Protein AF-A0A7Y5WC31-F1 (afdb_monomer)

Secondary structure (DSSP, 8-state):
-TTHHHHHHHHHHHHHHHHTT-TTT-GGGGHHHHHHHHHHHHHHHHHHHHHHHHTTSEEE-GGGS-S-EETTEEHHHHHHHHHHHHHHHHHHHHHHHHS---S--HHHHHHHHHHHHHHHHHHHHTTTSHHHHHHHHHHHHHHHHIIIII--TTHHHHHHHHHHHHHHHHHHHHHHHHTTSEEE-TTSS---EETTEEHHHHHHHHHHHHHHHHHHHHHHHHTT-

Sequence (225 aa):
MKYTYLFLNLITILGPVIMSFEKKIRFFRYWKPAFTALTFSGLFFLSWDYLFTYKRIWSFNPDYLTGFYLGVLPIEEILFFITVPFACLFIYEVVRFYYPAPGWNPQALIIGIIWGSFLIGIALMNIPKLYTSVKLLLTGGFLLYMSLMIKPVYMAQFWILYLIHLIPFALINGVLTSLPVVRYDDYYNLGIRLGTIPIEDTQYSLLLLLMTVAVFEHYKQKHGL

Foldseek 3Di:
DAAQLVVLLCVLQVVLVVCCCPDQLVVVVLVVLLVVLLVVLLVVVVVVCLVCCVVPQKAFDNRHYPPDDDRRHGVSVSSCSNRLLSSLVSLLSVLCSVPPQPFQDLVLLVVLLVQLVVLQVQLVVQVQLQLSNVLSPLLSVVSNCCSPPVRDSCSVSLVVSLVVSVVSVCVSQVCCQVVVRMGGDCSNAVPDDPNRHGPSVSSVVSSSNVSSVVSSVVVCVVVVD

Structure (mmCIF, N/CA/C/O backbone):
data_AF-A0A7Y5WC31-F1
#
_entry.id   AF-A0A7Y5WC31-F1
#
loop_
_atom_site.group_PDB
_atom_site.id
_atom_site.type_symbol
_atom_site.label_atom_id
_atom_site.label_alt_id
_atom_site.label_comp_id
_atom_site.label_asym_id
_atom_site.label_entity_id
_atom_site.label_seq_id
_atom_site.pdbx_PDB_ins_code
_atom_site.Cartn_x
_atom_site.Cartn_y
_atom_site.Cartn_z
_atom_site.occupancy
_atom_site.B_iso_or_equiv
_atom_site.auth_seq_id
_atom_site.auth_comp_id
_atom_site.auth_asym_id
_atom_site.auth_atom_id
_atom_site.pdbx_PDB_model_num
ATOM 1 N N . MET A 1 1 ? 6.389 -19.128 -17.618 1.00 76.69 1 MET A N 1
ATOM 2 C CA . MET A 1 1 ? 5.154 -19.916 -17.409 1.00 76.69 1 MET A CA 1
ATOM 3 C C . MET A 1 1 ? 4.007 -18.991 -17.750 1.00 76.69 1 MET A C 1
ATOM 5 O O . MET A 1 1 ? 3.777 -18.037 -17.017 1.00 76.69 1 MET A O 1
ATOM 9 N N . LYS A 1 2 ? 3.350 -19.209 -18.890 1.00 81.19 2 LYS A N 1
ATOM 10 C CA . LYS A 1 2 ? 2.225 -18.367 -19.314 1.00 81.19 2 LYS A CA 1
ATOM 11 C C . LYS A 1 2 ? 1.154 -18.397 -18.208 1.00 81.19 2 LYS A C 1
ATOM 13 O O . LYS A 1 2 ? 0.929 -19.467 -17.647 1.00 81.19 2 LYS A O 1
ATOM 18 N N . TYR A 1 3 ? 0.545 -17.255 -17.874 1.00 92.38 3 TYR A N 1
ATOM 19 C CA . TYR A 1 3 ? -0.485 -17.084 -16.824 1.00 92.38 3 TYR A CA 1
ATOM 20 C C . TYR A 1 3 ? -0.036 -17.014 -15.353 1.00 92.38 3 TYR A C 1
ATOM 22 O O . TYR A 1 3 ? -0.901 -16.989 -14.475 1.00 92.38 3 TYR A O 1
ATOM 30 N N . THR A 1 4 ? 1.263 -16.936 -15.041 1.00 93.88 4 THR A N 1
ATOM 31 C CA . THR A 1 4 ? 1.723 -16.817 -13.641 1.00 93.88 4 THR A CA 1
ATOM 32 C C . THR A 1 4 ? 1.049 -15.662 -12.903 1.00 93.88 4 THR A C 1
ATOM 34 O O . THR A 1 4 ? 0.588 -15.859 -11.781 1.00 93.88 4 THR A O 1
ATOM 37 N N . TYR A 1 5 ? 0.930 -14.484 -13.522 1.00 95.88 5 TYR A N 1
ATOM 38 C CA . TYR A 1 5 ? 0.341 -13.338 -12.829 1.00 95.88 5 TYR A CA 1
ATOM 39 C C . TYR A 1 5 ? -1.154 -13.556 -12.528 1.00 95.88 5 TYR A C 1
ATOM 41 O O . TYR A 1 5 ? -1.624 -13.340 -11.409 1.00 95.88 5 TYR A O 1
ATOM 49 N N . LEU A 1 6 ? -1.905 -14.092 -13.492 1.00 95.56 6 LEU A N 1
ATOM 50 C CA . LEU A 1 6 ? -3.320 -14.395 -13.294 1.00 95.56 6 LEU A CA 1
ATOM 51 C C . LEU A 1 6 ? -3.518 -15.439 -12.188 1.00 95.56 6 LEU A C 1
ATOM 53 O O . LEU A 1 6 ? -4.399 -15.288 -11.345 1.00 95.56 6 LEU A O 1
ATOM 57 N N . PHE A 1 7 ? -2.672 -16.471 -12.154 1.00 95.62 7 PHE A N 1
ATOM 58 C CA . PHE A 1 7 ? -2.714 -17.487 -11.107 1.00 95.62 7 PHE A CA 1
ATOM 59 C C . PHE A 1 7 ? -2.466 -16.887 -9.716 1.00 95.62 7 PHE A C 1
ATOM 61 O O . PHE A 1 7 ? -3.211 -17.187 -8.785 1.00 95.62 7 PHE A O 1
ATOM 68 N N . LEU A 1 8 ? -1.483 -15.988 -9.585 1.00 95.00 8 LEU A N 1
ATOM 69 C CA . LEU A 1 8 ? -1.203 -15.285 -8.328 1.00 95.00 8 LEU A CA 1
ATOM 70 C C . LEU A 1 8 ? -2.399 -14.443 -7.857 1.00 95.00 8 LEU A C 1
ATOM 72 O O . LEU A 1 8 ? -2.743 -14.468 -6.674 1.00 95.00 8 LEU A O 1
ATOM 76 N N . ASN A 1 9 ? -3.085 -13.762 -8.777 1.00 96.06 9 ASN A N 1
ATOM 77 C CA . ASN A 1 9 ? -4.320 -13.042 -8.462 1.00 96.06 9 ASN A CA 1
ATOM 78 C C . ASN A 1 9 ? -5.410 -13.972 -7.916 1.00 96.06 9 ASN A C 1
ATOM 80 O O . ASN A 1 9 ? -6.034 -13.663 -6.900 1.00 96.06 9 ASN A O 1
ATOM 84 N N . LEU A 1 10 ? -5.615 -15.125 -8.560 1.00 95.88 10 LEU A N 1
ATOM 85 C CA . LEU A 1 10 ? -6.641 -16.090 -8.164 1.00 95.88 10 LEU A CA 1
ATOM 86 C C . LEU A 1 10 ? -6.371 -16.686 -6.780 1.00 95.88 10 LEU A C 1
ATOM 88 O O . LEU A 1 10 ? -7.273 -16.689 -5.943 1.00 95.88 10 LEU A O 1
ATOM 92 N N . ILE A 1 11 ? -5.143 -17.139 -6.502 1.00 94.88 11 ILE A N 1
ATOM 93 C CA . ILE A 1 11 ? -4.815 -17.706 -5.182 1.00 94.88 11 ILE A CA 1
ATOM 94 C C . ILE A 1 11 ? -4.934 -16.661 -4.068 1.00 94.88 11 ILE A C 1
ATOM 96 O O . ILE A 1 11 ? -5.342 -16.998 -2.958 1.00 94.88 11 ILE A O 1
ATOM 100 N N . THR A 1 12 ? -4.633 -15.394 -4.373 1.00 94.56 12 THR A N 1
ATOM 101 C CA . THR A 1 12 ? -4.687 -14.301 -3.397 1.00 94.56 12 THR A CA 1
ATOM 102 C C . THR A 1 12 ? -6.119 -14.013 -2.959 1.00 94.56 12 THR A C 1
ATOM 104 O O . THR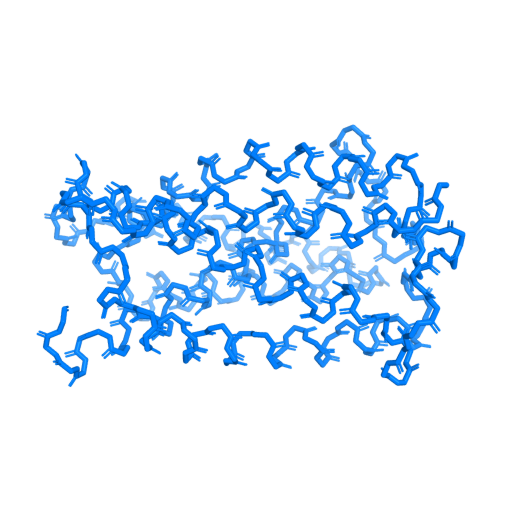 A 1 12 ? -6.367 -13.812 -1.771 1.00 94.56 12 THR A O 1
ATOM 107 N N . ILE A 1 13 ? -7.078 -14.020 -3.890 1.00 95.44 13 ILE A N 1
ATOM 108 C CA . ILE A 1 13 ? -8.474 -13.690 -3.577 1.00 95.44 13 ILE A CA 1
ATOM 109 C C . ILE A 1 13 ? -9.309 -14.894 -3.124 1.00 95.44 13 ILE A C 1
ATOM 111 O O . ILE A 1 13 ? -10.278 -14.712 -2.385 1.00 95.44 13 ILE A O 1
ATOM 115 N N . LEU A 1 14 ? -8.941 -16.121 -3.513 1.00 94.50 14 LEU A N 1
ATOM 116 C CA . LEU A 1 14 ? -9.731 -17.325 -3.233 1.00 94.50 14 LEU A CA 1
ATOM 117 C C . LEU A 1 14 ? -10.000 -17.509 -1.731 1.00 94.50 14 LEU A C 1
ATOM 119 O O . LEU A 1 14 ? -11.151 -17.651 -1.320 1.00 94.50 14 LEU A O 1
ATOM 123 N N . GLY A 1 15 ? -8.949 -17.463 -0.907 1.00 91.88 15 GLY A N 1
ATOM 124 C CA . GLY A 1 15 ? -9.061 -17.606 0.548 1.00 91.88 15 GLY A CA 1
ATOM 125 C C . GLY A 1 15 ? -9.983 -16.551 1.177 1.00 91.88 15 GLY A C 1
ATOM 126 O O . GLY A 1 15 ? -10.982 -16.922 1.796 1.00 91.88 15 GLY A O 1
ATOM 127 N N . PRO A 1 16 ? -9.709 -15.247 0.985 1.00 94.31 16 PRO A N 1
ATOM 128 C CA . PRO A 1 16 ? -10.560 -14.158 1.464 1.00 94.31 16 PRO A CA 1
ATOM 129 C C . PRO A 1 16 ? -12.016 -14.239 1.000 1.00 94.31 16 PRO A C 1
ATOM 131 O O . PRO A 1 16 ? -12.914 -13.986 1.800 1.00 94.31 16 PRO A O 1
ATOM 134 N N . VAL A 1 17 ? -12.287 -14.613 -0.256 1.00 95.31 17 VAL A N 1
ATOM 135 C CA . VAL A 1 17 ? -13.667 -14.755 -0.757 1.00 95.31 17 VAL A CA 1
ATOM 136 C C . VAL A 1 17 ? -14.392 -15.892 -0.051 1.00 95.31 17 VAL A C 1
ATOM 138 O O . VAL A 1 17 ? -15.496 -15.679 0.441 1.00 95.31 17 VAL A O 1
ATOM 141 N N . ILE A 1 18 ? -13.781 -17.074 0.063 1.00 93.94 18 ILE A N 1
ATOM 142 C CA . ILE A 1 18 ? -14.408 -18.213 0.752 1.00 93.94 18 ILE A CA 1
ATOM 143 C C . ILE A 1 18 ? -14.648 -17.863 2.226 1.00 93.94 18 ILE A C 1
ATOM 145 O O . ILE A 1 18 ? -15.751 -18.037 2.745 1.00 93.94 18 ILE A O 1
ATOM 149 N N . MET A 1 19 ? -13.638 -17.301 2.891 1.00 94.00 19 MET A N 1
ATOM 150 C CA . MET A 1 19 ? -13.722 -16.921 4.303 1.00 94.00 19 MET A CA 1
ATOM 151 C C . MET A 1 19 ? -14.635 -15.713 4.548 1.00 94.00 19 MET A C 1
ATOM 153 O O . MET A 1 19 ? -15.077 -15.498 5.675 1.00 94.00 19 MET A O 1
ATOM 157 N N . SER A 1 20 ? -15.005 -14.955 3.509 1.00 92.88 20 SER A N 1
ATOM 158 C CA . SER A 1 20 ? -15.964 -13.853 3.641 1.00 92.88 20 SER A CA 1
ATOM 159 C C . SER A 1 20 ? -17.337 -14.314 4.124 1.00 92.88 20 SER A C 1
ATOM 161 O O . SER A 1 20 ? -18.053 -13.526 4.746 1.00 92.88 20 SER A O 1
ATOM 163 N N . PHE A 1 21 ? -17.702 -15.569 3.847 1.00 92.94 21 PHE A N 1
ATOM 164 C CA . PHE A 1 21 ? -18.977 -16.182 4.230 1.00 92.94 21 PHE A CA 1
ATOM 165 C C . PHE A 1 21 ? -18.934 -16.873 5.601 1.00 92.94 21 PHE A C 1
ATOM 167 O O . PHE A 1 21 ? -19.936 -17.436 6.046 1.00 92.94 21 PHE A O 1
ATOM 174 N N . GLU A 1 22 ? -17.793 -16.824 6.291 1.00 92.19 22 GLU A N 1
ATOM 175 C CA . GLU A 1 22 ? -17.651 -17.352 7.644 1.00 92.19 22 GLU A CA 1
ATOM 176 C C . GLU A 1 22 ? -18.577 -16.605 8.627 1.00 92.19 22 GLU A C 1
ATOM 178 O O . GLU A 1 22 ? -18.850 -15.406 8.494 1.00 92.19 22 GLU A O 1
ATOM 183 N N . LYS A 1 23 ? -19.126 -17.341 9.602 1.00 88.25 23 LYS A N 1
ATOM 184 C CA . LYS A 1 23 ? -20.255 -16.892 10.431 1.00 88.25 23 LYS A CA 1
ATOM 185 C C . LYS A 1 23 ? -19.892 -15.820 11.461 1.00 88.25 23 LYS A C 1
ATOM 187 O O . LYS A 1 23 ? -20.788 -15.067 11.846 1.00 88.25 23 LYS A O 1
ATOM 192 N N . LYS A 1 24 ? -18.644 -15.757 11.930 1.00 87.38 24 LYS A N 1
ATOM 193 C CA . LYS A 1 24 ? -18.198 -14.788 12.939 1.00 87.38 24 LYS A CA 1
ATOM 194 C C . LYS A 1 24 ? -17.919 -13.433 12.301 1.00 87.38 24 LYS A C 1
ATOM 196 O O . LYS A 1 24 ? -18.514 -12.443 12.718 1.00 87.38 24 LYS A O 1
ATOM 201 N N . ILE A 1 25 ? -17.082 -13.395 11.264 1.00 89.50 25 ILE A N 1
ATOM 202 C CA . ILE A 1 25 ? -16.648 -12.131 10.642 1.00 89.50 25 ILE A CA 1
ATOM 203 C C . ILE A 1 25 ? -17.706 -11.606 9.666 1.00 89.50 25 ILE A C 1
ATOM 205 O O . ILE A 1 25 ? -18.018 -10.417 9.674 1.00 89.50 25 ILE A O 1
ATOM 209 N N . ARG A 1 26 ? -18.300 -12.488 8.846 1.00 90.38 26 ARG A N 1
ATOM 210 C CA . ARG A 1 26 ? -19.325 -12.148 7.837 1.00 90.38 26 ARG A CA 1
ATOM 211 C C . ARG A 1 26 ? -18.922 -10.972 6.940 1.00 90.38 26 ARG A C 1
ATOM 213 O O . ARG A 1 26 ? -19.738 -10.087 6.670 1.00 90.38 26 ARG A O 1
ATOM 220 N N . PHE A 1 27 ? -17.678 -10.977 6.453 1.00 94.75 27 PHE A N 1
ATOM 221 C CA . PHE A 1 27 ? -17.129 -9.903 5.617 1.00 94.75 27 PHE A CA 1
ATOM 222 C C . PHE A 1 27 ? -17.949 -9.652 4.341 1.00 94.75 27 PHE A C 1
ATOM 224 O O . PHE A 1 27 ? -17.975 -8.527 3.847 1.00 94.75 27 PHE A O 1
ATOM 231 N N . PHE A 1 28 ? -18.710 -10.647 3.862 1.00 94.31 28 PHE A N 1
ATOM 232 C CA . PHE A 1 28 ? -19.643 -10.485 2.739 1.00 94.31 28 PHE A CA 1
ATOM 233 C C . PHE A 1 28 ? -20.624 -9.310 2.905 1.00 94.31 28 PHE A C 1
ATOM 235 O O . PHE A 1 28 ? -21.026 -8.689 1.923 1.00 94.31 28 PHE A O 1
ATOM 242 N N . ARG A 1 29 ? -20.975 -8.944 4.147 1.00 92.81 29 ARG A N 1
ATOM 243 C CA . ARG A 1 29 ? -21.845 -7.792 4.446 1.00 92.81 29 ARG A CA 1
ATOM 244 C C . ARG A 1 29 ? -21.201 -6.453 4.099 1.00 92.81 29 ARG A C 1
ATOM 246 O O . ARG A 1 29 ? -21.904 -5.485 3.826 1.00 92.81 29 ARG A O 1
ATOM 253 N N . TYR A 1 30 ? -19.874 -6.408 4.080 1.00 95.06 30 TYR A N 1
ATOM 254 C CA . TYR A 1 30 ? -19.089 -5.216 3.793 1.00 95.06 30 TYR A CA 1
ATOM 255 C C . TYR A 1 30 ? -18.537 -5.197 2.364 1.00 95.06 30 TYR A C 1
ATOM 257 O O . TYR A 1 30 ? -17.722 -4.340 2.037 1.00 95.06 30 TYR A O 1
ATOM 265 N N . TRP A 1 31 ? -18.995 -6.079 1.470 1.00 95.88 31 TRP A N 1
ATOM 266 C CA . TRP A 1 31 ? -18.527 -6.073 0.082 1.00 95.88 31 TRP A CA 1
ATOM 267 C C . TRP A 1 31 ? -18.856 -4.776 -0.651 1.00 95.88 31 TRP A C 1
ATOM 269 O O . TRP A 1 31 ? -18.022 -4.279 -1.394 1.00 95.88 31 TRP A O 1
ATOM 279 N N . LYS A 1 32 ? -20.022 -4.167 -0.409 1.00 96.06 32 LYS A N 1
ATOM 280 C CA . LYS A 1 32 ? -20.360 -2.869 -1.014 1.00 96.06 32 LYS A CA 1
ATOM 281 C C . LYS A 1 32 ? -19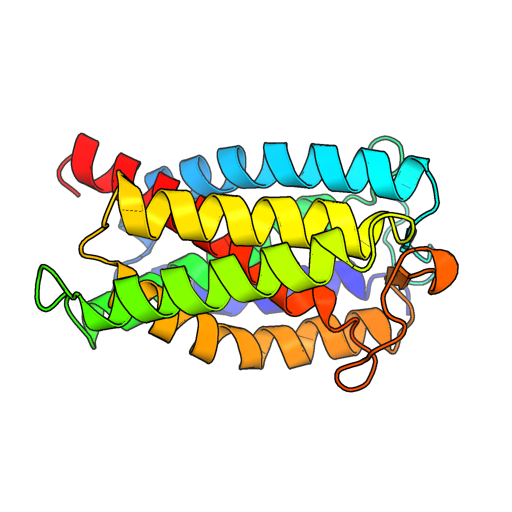.377 -1.751 -0.604 1.00 96.06 32 LYS A C 1
ATOM 283 O O . LYS A 1 32 ? -18.819 -1.116 -1.505 1.00 96.06 32 LYS A O 1
ATOM 288 N N . PRO A 1 33 ? -19.111 -1.508 0.699 1.00 96.94 33 PRO A N 1
ATOM 289 C CA . PRO A 1 33 ? -18.053 -0.579 1.093 1.00 96.94 33 PRO A CA 1
ATOM 290 C C . PRO A 1 33 ? -16.676 -0.998 0.574 1.00 96.94 33 PRO A C 1
ATOM 292 O O . PRO A 1 33 ? -15.919 -0.133 0.143 1.00 96.94 33 PRO A O 1
ATOM 295 N N . ALA A 1 34 ? -16.359 -2.298 0.561 1.00 97.56 34 ALA A N 1
ATOM 296 C CA . ALA A 1 34 ? -15.082 -2.793 0.055 1.00 97.56 34 ALA A CA 1
ATOM 297 C C . ALA A 1 34 ? -14.906 -2.431 -1.422 1.00 97.56 34 ALA A C 1
ATOM 299 O O . ALA A 1 34 ? -13.975 -1.711 -1.754 1.00 97.56 34 ALA A O 1
ATOM 300 N N . PHE A 1 35 ? -15.831 -2.816 -2.303 1.00 97.31 35 PHE A N 1
ATOM 301 C CA . PHE A 1 35 ? -15.756 -2.479 -3.725 1.00 97.31 35 PHE A CA 1
ATOM 302 C C . PHE A 1 35 ? -15.693 -0.969 -3.970 1.00 97.31 35 PHE A C 1
ATOM 304 O O . PHE A 1 35 ? -14.949 -0.538 -4.841 1.00 97.31 35 PHE A O 1
ATOM 311 N N . THR A 1 36 ? -16.380 -0.156 -3.160 1.00 97.12 36 THR A N 1
ATOM 312 C CA . THR A 1 36 ? -16.257 1.311 -3.244 1.00 97.12 36 THR A CA 1
ATOM 313 C C . THR A 1 36 ? -14.829 1.777 -2.940 1.00 97.12 36 THR A C 1
ATOM 315 O O . THR A 1 36 ? -14.271 2.586 -3.681 1.00 97.12 36 THR A O 1
ATOM 318 N N . ALA A 1 37 ? -14.220 1.244 -1.879 1.00 97.94 37 ALA A N 1
ATOM 319 C CA . ALA A 1 37 ? -12.842 1.551 -1.514 1.00 97.94 37 ALA A CA 1
ATOM 320 C C . ALA A 1 37 ? -11.840 1.070 -2.569 1.00 97.94 37 ALA A C 1
ATOM 322 O O . ALA A 1 37 ? -10.966 1.839 -2.958 1.00 97.94 37 ALA A O 1
ATOM 323 N N . LEU A 1 38 ? -12.017 -0.155 -3.069 1.00 97.62 38 LEU A N 1
ATOM 324 C CA . LEU A 1 38 ? -11.205 -0.768 -4.122 1.00 97.62 38 LEU A CA 1
ATOM 325 C C . LEU A 1 38 ? -11.259 0.040 -5.415 1.00 97.62 38 LEU A C 1
ATOM 327 O O . LEU A 1 38 ? -10.232 0.259 -6.040 1.00 97.62 38 LEU A O 1
ATOM 331 N N . THR A 1 39 ? -12.443 0.499 -5.831 1.00 97.50 39 THR A N 1
ATOM 332 C CA . THR A 1 39 ? -12.568 1.333 -7.031 1.00 97.50 39 THR A CA 1
ATOM 333 C C . THR A 1 39 ? -11.859 2.668 -6.838 1.00 97.50 39 THR A C 1
ATOM 335 O O . THR A 1 39 ? -11.127 3.096 -7.723 1.00 97.50 39 THR A O 1
ATOM 338 N N . PHE A 1 40 ? -12.031 3.322 -5.686 1.00 97.50 40 PHE A N 1
ATOM 339 C CA . PHE A 1 40 ? -11.404 4.620 -5.445 1.00 97.50 40 PHE A CA 1
ATOM 340 C C . PHE A 1 40 ? -9.874 4.525 -5.406 1.00 97.50 40 PHE A C 1
ATOM 342 O O . PHE A 1 40 ? -9.192 5.249 -6.132 1.00 97.50 40 PHE A O 1
ATOM 349 N N . SER A 1 41 ? -9.329 3.622 -4.585 1.00 96.69 41 SER A N 1
ATOM 350 C CA . SER A 1 41 ? -7.880 3.443 -4.494 1.00 96.69 41 SER A CA 1
ATOM 351 C C . SER A 1 41 ? -7.316 2.860 -5.788 1.00 96.69 41 SER A C 1
ATOM 353 O O . SER A 1 41 ? -6.322 3.367 -6.302 1.00 96.69 41 SER A O 1
ATOM 355 N N . GLY A 1 42 ? -7.993 1.873 -6.3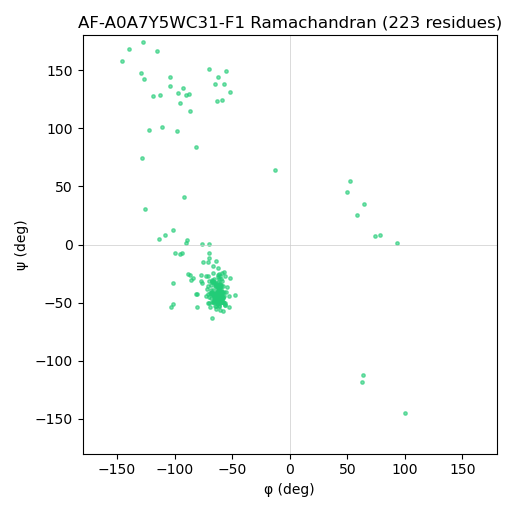73 1.00 96.88 42 GLY A N 1
ATOM 356 C CA . GLY A 1 42 ? -7.617 1.255 -7.638 1.00 96.88 42 GLY A CA 1
ATOM 357 C C . GLY A 1 42 ? -7.514 2.262 -8.777 1.00 96.88 42 GLY A C 1
ATOM 358 O O . GLY A 1 42 ? -6.519 2.250 -9.482 1.00 96.88 42 GLY A O 1
ATOM 359 N N . LEU A 1 43 ? -8.457 3.197 -8.936 1.00 96.94 43 LEU A N 1
ATOM 360 C CA . LEU A 1 43 ? -8.363 4.224 -9.985 1.00 96.94 43 LEU A CA 1
ATOM 361 C C . LEU A 1 43 ? -7.135 5.131 -9.822 1.00 96.94 43 LEU A C 1
ATOM 363 O O . LEU A 1 43 ? -6.476 5.460 -10.812 1.00 96.94 43 LEU A O 1
ATOM 367 N N . PHE A 1 44 ? -6.807 5.518 -8.586 1.00 97.25 44 PHE A N 1
ATOM 368 C CA . PHE A 1 44 ? -5.613 6.317 -8.306 1.00 97.25 44 PHE A CA 1
ATOM 369 C C . PHE A 1 44 ? -4.338 5.561 -8.698 1.00 97.25 44 PHE A C 1
ATOM 371 O O . PHE A 1 44 ? -3.500 6.092 -9.430 1.00 97.25 44 PHE A O 1
ATOM 378 N N . PHE A 1 45 ? -4.212 4.307 -8.264 1.00 96.81 45 PHE A N 1
ATOM 379 C CA . PHE A 1 45 ? -3.013 3.517 -8.525 1.00 96.81 45 PHE A CA 1
ATOM 380 C C . PHE A 1 45 ? -2.919 2.993 -9.953 1.00 96.81 45 PHE A C 1
ATOM 382 O O . PHE A 1 45 ? -1.835 2.992 -10.510 1.00 96.81 45 PHE A O 1
ATOM 389 N N . LEU A 1 46 ? -4.031 2.672 -10.607 1.00 96.56 46 LEU A N 1
ATOM 390 C CA . LEU A 1 46 ? -4.042 2.347 -12.032 1.00 96.56 46 LEU A CA 1
ATOM 391 C C . LEU A 1 46 ? -3.556 3.518 -12.882 1.00 96.56 46 LEU A C 1
ATOM 393 O O . LEU A 1 46 ? -2.828 3.318 -13.851 1.00 96.56 46 LEU A O 1
ATOM 397 N N . SER A 1 47 ? -3.922 4.746 -12.509 1.00 95.56 47 SER A N 1
ATOM 398 C CA . SER A 1 47 ? -3.435 5.949 -13.191 1.00 95.56 47 SER A CA 1
ATOM 399 C C . SER A 1 47 ? -1.924 6.116 -13.011 1.00 95.56 47 SER A C 1
ATOM 401 O O . SER A 1 47 ? -1.208 6.429 -13.966 1.00 95.56 47 SER A O 1
ATOM 403 N N . TRP A 1 48 ? -1.431 5.874 -11.795 1.00 94.75 48 TRP A N 1
ATOM 404 C CA . TRP A 1 48 ? -0.003 5.858 -11.491 1.00 94.75 48 TRP A CA 1
ATOM 405 C C . TRP A 1 48 ? 0.737 4.779 -12.289 1.00 94.75 48 TRP A C 1
ATOM 407 O O . TRP A 1 48 ? 1.700 5.080 -12.993 1.00 94.75 48 TRP A O 1
ATOM 417 N N . ASP A 1 49 ? 0.261 3.541 -12.228 1.00 94.00 49 ASP A N 1
ATOM 418 C CA . ASP A 1 49 ? 0.858 2.380 -12.875 1.00 94.00 49 ASP A CA 1
ATOM 419 C C . ASP A 1 49 ? 0.900 2.544 -14.385 1.00 94.00 49 ASP A C 1
ATOM 421 O O . ASP A 1 49 ? 1.927 2.270 -15.011 1.00 94.00 49 ASP A O 1
ATOM 425 N N . TYR A 1 50 ? -0.176 3.066 -14.975 1.00 95.62 50 TYR A N 1
ATOM 426 C CA . TYR A 1 50 ? -0.216 3.394 -16.392 1.00 95.62 50 TYR A CA 1
ATOM 427 C C . TYR A 1 50 ? 0.891 4.389 -16.749 1.00 95.62 50 TYR A C 1
ATOM 429 O O . TYR A 1 50 ? 1.653 4.156 -17.686 1.00 95.62 50 TYR A O 1
ATOM 437 N N . LEU A 1 51 ? 1.026 5.480 -15.985 1.00 95.25 51 LEU A N 1
ATOM 438 C CA . LEU A 1 51 ? 2.034 6.511 -16.232 1.00 95.25 51 LEU A CA 1
ATOM 439 C C . LEU A 1 51 ? 3.463 5.968 -16.096 1.00 95.25 51 LEU A C 1
ATOM 441 O O . LEU A 1 51 ? 4.318 6.262 -16.934 1.00 95.25 51 LEU A O 1
ATOM 445 N N . PHE A 1 52 ? 3.732 5.186 -15.052 1.00 93.88 52 PHE A N 1
ATOM 446 C CA . PHE A 1 52 ? 5.063 4.650 -14.767 1.00 93.88 52 PHE A CA 1
ATOM 447 C C . PHE A 1 52 ? 5.470 3.558 -15.760 1.00 93.88 52 PHE A C 1
ATOM 449 O O . PHE A 1 52 ? 6.610 3.557 -16.235 1.00 93.88 52 PHE A O 1
ATOM 456 N N . THR A 1 53 ? 4.523 2.711 -16.162 1.00 93.25 53 THR A N 1
ATOM 457 C CA . THR A 1 53 ? 4.727 1.708 -17.216 1.00 93.25 53 THR A CA 1
ATOM 458 C C . THR A 1 53 ? 4.928 2.375 -18.576 1.00 93.25 53 THR A C 1
ATOM 460 O O . THR A 1 53 ? 5.843 2.020 -19.317 1.00 93.25 53 THR A O 1
ATOM 463 N N . TYR A 1 54 ? 4.135 3.404 -18.897 1.00 93.56 54 TYR A N 1
ATOM 464 C CA . TYR A 1 54 ? 4.277 4.172 -20.137 1.00 93.56 54 TYR A CA 1
ATOM 465 C C . TYR A 1 54 ? 5.650 4.854 -20.236 1.00 93.56 54 TYR A C 1
ATOM 467 O O . TYR A 1 54 ? 6.274 4.854 -21.297 1.00 93.56 54 TYR A O 1
ATOM 475 N N . LYS A 1 55 ? 6.166 5.371 -19.113 1.00 92.56 55 LYS A N 1
ATOM 476 C CA . LYS A 1 55 ? 7.522 5.935 -19.007 1.00 92.56 55 LYS A CA 1
ATOM 477 C C . LYS A 1 55 ? 8.639 4.887 -18.931 1.00 92.56 55 LYS A C 1
ATOM 479 O O . LYS A 1 55 ? 9.798 5.277 -18.843 1.00 92.56 55 LYS A O 1
ATOM 484 N N . ARG A 1 56 ? 8.312 3.589 -18.977 1.00 91.06 56 ARG A N 1
ATOM 485 C CA . ARG A 1 56 ? 9.253 2.459 -18.859 1.00 91.06 56 ARG A CA 1
ATOM 486 C C . ARG A 1 56 ? 10.064 2.452 -17.559 1.00 91.06 56 ARG A C 1
ATOM 488 O O . ARG A 1 56 ? 11.144 1.876 -17.515 1.00 91.06 56 ARG A O 1
ATOM 495 N N . ILE A 1 57 ? 9.532 3.063 -16.501 1.00 91.19 57 ILE A N 1
ATOM 496 C CA . ILE A 1 57 ? 10.144 3.034 -15.163 1.00 91.19 57 ILE A CA 1
ATOM 497 C C . ILE A 1 57 ? 10.072 1.616 -14.585 1.00 91.19 57 ILE A C 1
ATOM 499 O O . ILE A 1 57 ? 10.988 1.150 -13.905 1.00 91.19 57 ILE A O 1
ATOM 503 N N . TRP A 1 58 ? 8.988 0.913 -14.906 1.00 91.69 58 TRP A N 1
ATOM 504 C CA . TRP A 1 58 ? 8.910 -0.533 -14.810 1.00 91.69 58 TRP A CA 1
ATOM 505 C C . TRP A 1 58 ? 8.167 -1.100 -16.017 1.00 91.69 58 TRP A C 1
ATOM 507 O O . TRP A 1 58 ? 7.572 -0.369 -16.814 1.00 91.69 58 TRP A O 1
ATOM 517 N N . SER A 1 59 ? 8.230 -2.416 -16.17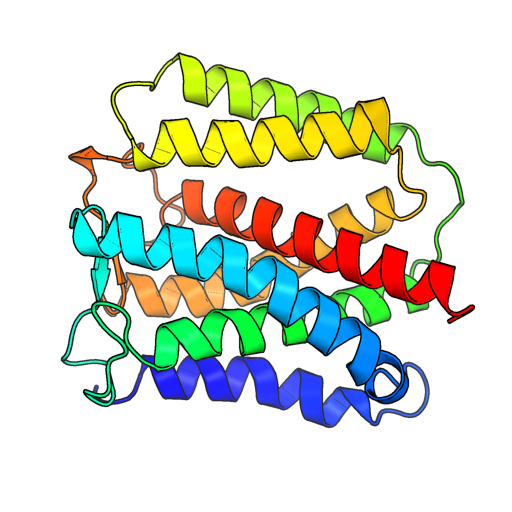4 1.00 93.62 59 SER A N 1
ATOM 518 C CA . SER A 1 59 ? 7.595 -3.123 -17.284 1.00 93.62 59 SER A CA 1
ATOM 519 C C . SER A 1 59 ? 7.083 -4.493 -16.863 1.00 93.62 59 SER A C 1
ATOM 521 O O . SER A 1 59 ? 7.561 -5.080 -15.891 1.00 93.62 59 SER A O 1
ATOM 523 N N . PHE A 1 60 ? 6.126 -5.004 -17.632 1.00 95.69 60 PHE A N 1
ATOM 524 C CA . PHE A 1 60 ? 5.561 -6.333 -17.449 1.00 95.69 60 PHE A CA 1
ATOM 525 C C . PHE A 1 60 ? 6.105 -7.286 -18.504 1.00 95.69 60 PHE A C 1
ATOM 527 O O . PHE A 1 60 ? 6.174 -6.934 -19.682 1.00 95.69 60 PHE A O 1
ATOM 534 N N . ASN A 1 61 ? 6.478 -8.494 -18.095 1.00 94.81 61 ASN A N 1
ATOM 535 C CA . ASN A 1 61 ? 7.014 -9.496 -19.003 1.00 94.81 61 ASN A CA 1
ATOM 536 C C . ASN A 1 61 ? 5.889 -10.325 -19.659 1.00 94.81 61 ASN A C 1
ATOM 538 O O . ASN A 1 61 ? 5.240 -11.100 -18.951 1.00 94.81 61 ASN A O 1
ATOM 542 N N . PRO A 1 62 ? 5.695 -10.241 -20.993 1.00 93.31 62 PRO A N 1
ATOM 543 C CA . PRO A 1 62 ? 4.631 -10.953 -21.708 1.00 93.31 62 PRO A CA 1
ATOM 544 C C . PRO A 1 62 ? 4.623 -12.474 -21.512 1.00 93.31 62 PRO A C 1
ATOM 546 O O . PRO A 1 62 ? 3.554 -13.082 -21.544 1.00 93.31 62 PRO A O 1
ATOM 549 N N . ASP A 1 63 ? 5.777 -13.090 -21.236 1.00 94.44 63 ASP A N 1
ATOM 550 C CA . ASP A 1 63 ? 5.916 -14.547 -21.067 1.00 94.44 63 ASP A CA 1
ATOM 551 C C . ASP A 1 63 ? 5.145 -15.114 -19.859 1.00 94.44 63 ASP A C 1
ATOM 553 O O . ASP A 1 63 ? 4.962 -16.333 -19.733 1.00 94.44 63 ASP A O 1
ATOM 557 N N . TYR A 1 64 ? 4.705 -14.236 -18.954 1.00 94.69 64 TYR A N 1
ATOM 558 C CA . TYR A 1 64 ? 4.004 -14.574 -17.715 1.00 94.69 64 TYR A CA 1
ATOM 559 C C . TYR A 1 64 ? 2.545 -14.097 -17.688 1.00 94.69 64 TYR A C 1
ATOM 561 O O . TYR A 1 64 ? 1.856 -14.278 -16.679 1.00 94.69 64 TYR A O 1
ATOM 569 N N . LEU A 1 65 ? 2.065 -13.527 -18.797 1.00 95.56 65 LEU A N 1
ATOM 570 C CA . LEU A 1 65 ? 0.765 -12.865 -18.913 1.00 95.56 65 LEU A CA 1
ATOM 571 C C . LEU A 1 65 ? -0.158 -13.614 -19.883 1.00 95.56 65 LEU A C 1
ATOM 573 O O . LEU A 1 65 ? 0.257 -14.492 -20.644 1.00 95.56 65 LEU A O 1
ATOM 577 N N . THR A 1 66 ? -1.437 -13.261 -19.854 1.00 94.69 66 THR A N 1
ATOM 578 C CA . THR A 1 66 ? -2.473 -13.737 -20.779 1.00 94.69 66 THR A CA 1
ATOM 579 C C . THR A 1 66 ? -2.313 -13.155 -22.180 1.00 94.69 66 THR A C 1
ATOM 581 O O . THR A 1 66 ? -2.715 -13.796 -23.151 1.00 94.69 66 THR A O 1
ATOM 584 N N . GLY A 1 67 ? -1.715 -11.964 -22.284 1.00 92.75 67 GLY A N 1
ATOM 585 C CA . GLY A 1 67 ? -1.608 -11.190 -23.519 1.00 92.75 67 GLY A CA 1
ATOM 586 C C . GLY A 1 67 ? -2.739 -10.177 -23.724 1.00 92.75 67 GLY A C 1
ATOM 587 O O . GLY A 1 67 ? -2.738 -9.484 -24.738 1.00 92.75 67 GLY A O 1
ATOM 588 N N . PHE A 1 68 ? -3.685 -10.061 -22.785 1.00 94.88 68 PHE A N 1
ATOM 589 C CA . PHE A 1 68 ? -4.716 -9.022 -22.818 1.00 94.88 68 PHE A CA 1
ATOM 590 C C . PHE A 1 68 ? -4.250 -7.769 -22.078 1.00 94.88 68 PHE A C 1
ATOM 592 O O . PHE A 1 68 ? -3.845 -7.839 -20.918 1.00 94.88 68 PHE A O 1
ATOM 599 N N . TYR A 1 69 ? -4.358 -6.621 -22.745 1.00 95.44 69 TYR A N 1
ATOM 600 C CA . TYR A 1 69 ? -3.925 -5.329 -22.222 1.00 95.44 69 TYR A CA 1
ATOM 601 C C . TYR A 1 69 ? -5.028 -4.285 -22.353 1.00 95.44 69 TYR A C 1
ATOM 603 O O . TYR A 1 69 ? -5.784 -4.275 -23.325 1.00 95.44 69 TYR A O 1
ATOM 611 N N . LEU A 1 70 ? -5.062 -3.361 -21.398 1.00 93.50 70 LEU A N 1
ATOM 612 C CA . LEU A 1 70 ? -5.761 -2.091 -21.513 1.00 93.50 70 LEU A CA 1
ATOM 613 C C . LEU A 1 70 ? -4.704 -0.984 -21.591 1.00 93.50 70 LEU A C 1
ATOM 615 O O . LEU A 1 70 ? -4.086 -0.605 -20.594 1.00 93.50 70 LEU A O 1
ATOM 619 N N . GLY A 1 71 ? -4.449 -0.498 -22.806 1.00 92.06 71 GLY A N 1
ATOM 620 C CA . GLY A 1 71 ? -3.310 0.381 -23.068 1.00 92.06 71 GLY A CA 1
ATOM 621 C C . GLY A 1 71 ? -1.985 -0.336 -22.790 1.00 92.06 71 GLY A C 1
ATOM 622 O O . GLY A 1 71 ? -1.692 -1.335 -23.440 1.00 92.06 71 GLY A O 1
ATOM 623 N N . VAL A 1 72 ? -1.187 0.163 -21.838 1.00 92.88 72 VAL A N 1
ATOM 624 C CA . VAL A 1 72 ? 0.111 -0.440 -21.461 1.00 92.88 72 VAL A CA 1
ATOM 625 C C . VAL A 1 72 ? 0.026 -1.414 -20.283 1.00 92.88 72 VAL A C 1
ATOM 627 O O . VAL A 1 72 ? 1.018 -2.069 -19.968 1.00 92.88 72 VAL A O 1
ATOM 630 N N . LEU A 1 73 ? -1.134 -1.511 -19.627 1.00 95.88 73 LEU A N 1
ATOM 631 C CA . LEU A 1 73 ? -1.312 -2.351 -18.445 1.00 95.88 73 LEU A CA 1
ATOM 632 C C . LEU A 1 73 ? -1.916 -3.705 -18.822 1.00 95.88 73 LEU A C 1
ATOM 634 O O . LEU A 1 73 ? -2.929 -3.736 -19.529 1.00 95.88 73 LEU A O 1
ATOM 638 N N . PRO A 1 74 ? -1.336 -4.823 -18.360 1.00 96.81 74 PRO A N 1
ATOM 639 C CA . PRO A 1 74 ? -1.953 -6.127 -18.533 1.00 96.81 74 PRO A CA 1
ATOM 640 C C . PRO A 1 74 ? -3.199 -6.248 -17.651 1.00 96.81 74 PRO A C 1
ATOM 642 O O . PRO A 1 74 ? -3.289 -5.630 -16.588 1.00 96.81 74 PRO A O 1
ATOM 645 N N . ILE A 1 75 ? -4.173 -7.056 -18.075 1.00 96.62 75 ILE A N 1
ATOM 646 C CA . ILE A 1 75 ? -5.424 -7.229 -17.321 1.00 96.62 75 ILE A CA 1
ATOM 647 C C . ILE A 1 75 ? -5.171 -7.762 -15.905 1.00 96.62 75 ILE A C 1
ATOM 649 O O . ILE A 1 75 ? -5.899 -7.436 -14.974 1.00 96.62 75 ILE A O 1
ATOM 653 N N . GLU A 1 76 ? -4.108 -8.541 -15.724 1.00 96.56 76 GLU A N 1
ATOM 654 C CA . GLU A 1 76 ? -3.683 -9.068 -14.434 1.00 96.56 76 GLU A CA 1
ATOM 655 C C . GLU A 1 76 ? -3.251 -7.968 -13.465 1.00 96.56 76 GLU A C 1
ATOM 657 O O . GLU A 1 76 ? -3.556 -8.076 -12.281 1.00 96.56 76 GLU A O 1
ATOM 662 N N . GLU A 1 77 ? -2.626 -6.895 -13.949 1.00 96.19 77 GLU A N 1
ATOM 663 C CA . GLU A 1 77 ? -2.303 -5.735 -13.111 1.00 96.19 77 GLU A CA 1
ATOM 664 C C . GLU A 1 77 ? -3.585 -5.028 -12.664 1.00 96.19 77 GLU A C 1
ATOM 666 O O . GLU A 1 77 ? -3.752 -4.657 -11.508 1.00 96.19 77 GLU A O 1
ATOM 671 N N . ILE A 1 78 ? -4.571 -4.924 -13.555 1.00 96.50 78 ILE A N 1
ATOM 672 C CA . ILE A 1 78 ? -5.864 -4.326 -13.209 1.00 96.50 78 ILE A CA 1
ATOM 673 C C . ILE A 1 78 ? -6.591 -5.154 -12.153 1.00 96.50 78 ILE A C 1
ATOM 675 O O . ILE A 1 78 ? -7.153 -4.610 -11.200 1.00 96.50 78 ILE A O 1
ATOM 679 N N . LEU A 1 79 ? -6.544 -6.477 -12.293 1.00 96.62 79 LEU A N 1
ATOM 680 C CA . LEU A 1 79 ? -7.091 -7.397 -11.306 1.00 96.62 79 LEU A CA 1
ATOM 681 C C . LEU A 1 79 ? -6.331 -7.333 -9.979 1.00 96.62 79 LEU A C 1
ATOM 683 O O . LEU A 1 79 ? -6.972 -7.490 -8.944 1.00 96.62 79 LEU A O 1
ATOM 687 N N . PHE A 1 80 ? -5.026 -7.054 -9.984 1.00 96.19 80 PHE A N 1
ATOM 688 C CA . PHE A 1 80 ? -4.212 -6.925 -8.773 1.00 96.19 80 PHE A CA 1
ATOM 689 C C . PHE A 1 80 ? -4.735 -5.826 -7.837 1.00 96.19 80 PHE A C 1
ATOM 691 O O . PHE A 1 80 ? -4.874 -6.053 -6.632 1.00 96.19 80 PHE A O 1
ATOM 698 N N . PHE A 1 81 ? -5.168 -4.684 -8.387 1.00 96.56 81 PHE A N 1
ATOM 699 C CA . PHE A 1 81 ? -5.801 -3.597 -7.620 1.00 96.56 81 PHE A CA 1
ATOM 700 C C . PHE A 1 81 ? -7.199 -3.917 -7.081 1.00 96.56 81 PHE A C 1
ATOM 702 O O . PHE A 1 81 ? -7.754 -3.150 -6.295 1.00 96.56 81 PHE A O 1
ATOM 709 N N . ILE A 1 82 ? -7.772 -5.055 -7.463 1.00 96.25 82 ILE A N 1
ATOM 710 C CA . ILE A 1 82 ? -9.021 -5.565 -6.900 1.00 96.25 82 ILE A CA 1
ATOM 711 C C . ILE A 1 82 ? -8.699 -6.674 -5.897 1.00 96.25 82 ILE A C 1
ATOM 713 O O . ILE A 1 82 ? -9.151 -6.629 -4.755 1.00 96.25 82 ILE A O 1
ATOM 717 N N . THR A 1 83 ? -7.896 -7.656 -6.303 1.00 96.75 83 THR A N 1
ATOM 718 C CA . THR A 1 83 ? -7.647 -8.899 -5.566 1.00 96.75 83 THR A CA 1
ATOM 719 C C . THR A 1 83 ? -6.890 -8.657 -4.266 1.00 96.75 83 THR A C 1
ATOM 721 O O . THR A 1 83 ? -7.333 -9.108 -3.206 1.00 96.75 83 THR A O 1
ATOM 724 N N . VAL A 1 84 ? -5.785 -7.910 -4.322 1.00 96.44 84 VAL A N 1
ATOM 725 C CA . VAL A 1 84 ? -4.923 -7.664 -3.162 1.00 96.44 84 VAL A CA 1
ATOM 726 C C . VAL A 1 84 ? -5.601 -6.746 -2.148 1.00 96.44 84 VAL A C 1
ATOM 728 O O . VAL A 1 84 ? -5.675 -7.135 -0.977 1.00 96.44 84 VAL A O 1
ATOM 731 N N . PRO A 1 85 ? -6.165 -5.578 -2.524 1.00 97.38 85 PRO A N 1
ATOM 732 C CA . PRO A 1 85 ? -6.845 -4.732 -1.550 1.00 97.38 85 PRO A CA 1
ATOM 733 C C . PRO A 1 85 ? -8.077 -5.410 -0.947 1.00 97.38 85 PRO A C 1
ATOM 735 O O . PRO A 1 85 ? -8.314 -5.256 0.249 1.00 97.38 85 PRO A O 1
ATOM 738 N N . PHE A 1 86 ? -8.820 -6.220 -1.714 1.00 98.25 86 PHE A N 1
ATOM 739 C CA . PHE A 1 86 ? -9.914 -7.030 -1.166 1.00 98.25 86 PHE A CA 1
ATOM 740 C C . PHE A 1 86 ? -9.422 -7.997 -0.083 1.00 98.25 86 PHE A C 1
ATOM 742 O O . PHE A 1 86 ? -9.978 -8.038 1.017 1.00 98.25 86 PHE A O 1
ATOM 749 N N . ALA A 1 87 ? -8.360 -8.753 -0.379 1.00 97.75 87 ALA A N 1
ATOM 750 C CA . ALA A 1 87 ? -7.750 -9.688 0.561 1.00 97.75 87 ALA A CA 1
ATOM 751 C C . ALA A 1 87 ? -7.274 -8.979 1.836 1.00 97.75 87 ALA A C 1
ATOM 753 O O . ALA A 1 87 ? -7.489 -9.463 2.948 1.00 97.75 87 ALA A O 1
ATOM 754 N N . CYS A 1 88 ? -6.687 -7.793 1.686 1.00 98.06 88 CYS A N 1
ATOM 755 C CA . CYS A 1 88 ? -6.213 -7.001 2.812 1.00 98.06 88 CYS A CA 1
ATOM 756 C C . CYS A 1 88 ? -7.359 -6.397 3.633 1.00 98.06 88 CYS A C 1
ATOM 758 O O . CYS A 1 88 ? -7.259 -6.363 4.856 1.00 98.06 88 CYS A O 1
ATOM 760 N N . LEU A 1 89 ? -8.473 -5.983 3.018 1.00 98.31 89 LEU A N 1
ATOM 761 C CA . LEU A 1 89 ? -9.665 -5.563 3.765 1.00 98.31 89 LEU A CA 1
ATOM 762 C C . LEU A 1 89 ? -10.289 -6.720 4.556 1.00 98.31 89 LEU A C 1
ATOM 764 O O . LEU A 1 89 ? -10.778 -6.508 5.665 1.00 98.31 89 LEU A O 1
ATOM 768 N N . PHE A 1 90 ? -10.225 -7.950 4.040 1.00 97.88 90 PHE A N 1
ATOM 769 C CA . PHE A 1 90 ? -10.614 -9.121 4.822 1.00 97.88 90 PHE A CA 1
ATOM 770 C C . PHE A 1 90 ? -9.702 -9.304 6.047 1.00 97.88 90 PHE A C 1
ATOM 772 O O . PHE A 1 90 ? -10.208 -9.426 7.161 1.00 97.88 90 PHE A O 1
ATOM 779 N N . ILE A 1 91 ? -8.371 -9.245 5.876 1.00 97.44 91 ILE A N 1
ATOM 780 C CA . ILE A 1 91 ? -7.419 -9.287 7.006 1.00 97.44 91 ILE A CA 1
ATOM 781 C C . ILE A 1 91 ? -7.721 -8.159 8.000 1.00 97.44 91 ILE A C 1
ATOM 783 O O . ILE A 1 91 ? -7.699 -8.376 9.207 1.00 97.44 91 ILE A O 1
ATOM 787 N N . TYR A 1 92 ? -8.045 -6.965 7.515 1.00 97.69 92 TYR A N 1
ATOM 788 C CA . TYR A 1 92 ? -8.366 -5.821 8.359 1.00 97.69 92 TYR A CA 1
ATOM 789 C C . TYR A 1 92 ? -9.593 -6.078 9.236 1.00 97.69 92 TYR A C 1
ATOM 791 O O . TYR A 1 92 ? -9.557 -5.807 10.434 1.00 97.69 92 TYR A O 1
ATOM 799 N N . GLU A 1 93 ? -10.659 -6.651 8.679 1.00 96.38 93 GLU A N 1
ATOM 800 C CA . GLU A 1 93 ? -11.855 -6.992 9.453 1.00 96.38 93 GLU A CA 1
ATOM 801 C C . GLU A 1 93 ? -11.602 -8.156 10.424 1.00 96.38 93 GLU A C 1
ATOM 803 O O . GLU A 1 93 ? -12.135 -8.143 11.534 1.00 96.38 93 GLU A O 1
ATOM 808 N N . VAL A 1 94 ? -10.717 -9.104 10.082 1.00 95.94 94 VAL A N 1
ATOM 809 C CA . VAL A 1 94 ? -10.210 -10.108 11.038 1.00 95.94 94 VAL A CA 1
ATOM 810 C C . VAL A 1 94 ? -9.492 -9.412 12.202 1.00 95.94 94 VAL A C 1
ATOM 812 O O . VAL A 1 94 ? -9.784 -9.698 13.363 1.00 95.94 94 VAL A O 1
ATOM 815 N N . VAL A 1 95 ? -8.586 -8.469 11.915 1.00 95.88 95 VAL A N 1
ATOM 816 C CA . VAL A 1 95 ? -7.870 -7.701 12.945 1.00 95.88 95 VAL A CA 1
ATOM 817 C C . VAL A 1 95 ? -8.852 -6.920 13.803 1.00 95.88 95 VAL A C 1
ATOM 819 O O . VAL A 1 95 ? -8.749 -6.981 15.018 1.00 95.88 95 VAL A O 1
ATOM 822 N N . ARG A 1 96 ? -9.835 -6.230 13.219 1.00 93.88 96 ARG A N 1
ATOM 823 C CA . ARG A 1 96 ? -10.842 -5.485 13.988 1.00 93.88 96 ARG A CA 1
ATOM 824 C C . ARG A 1 96 ? -11.685 -6.371 14.894 1.00 93.88 96 ARG A C 1
ATOM 826 O O . ARG A 1 96 ? -12.089 -5.913 15.959 1.00 93.88 96 ARG A O 1
ATOM 833 N N . PHE A 1 97 ? -11.959 -7.603 14.473 1.00 93.88 97 PHE A N 1
ATOM 834 C CA . PHE A 1 97 ? -12.704 -8.565 15.274 1.00 93.88 97 PHE A CA 1
ATOM 835 C C . PHE A 1 97 ? -11.905 -9.028 16.504 1.00 93.88 97 PHE A C 1
ATOM 837 O O . PHE A 1 97 ? -12.447 -9.040 17.606 1.00 93.88 97 PHE A O 1
ATOM 844 N N . TYR A 1 98 ? -10.623 -9.376 16.336 1.00 93.62 98 TYR A N 1
ATOM 845 C CA . TYR A 1 98 ? -9.778 -9.878 17.435 1.00 93.62 98 TYR A CA 1
ATOM 846 C C . TYR A 1 98 ? -9.093 -8.777 18.258 1.00 93.62 98 TYR A C 1
ATOM 848 O O . TYR A 1 98 ? -8.806 -8.977 19.436 1.00 93.62 98 TYR A O 1
ATOM 856 N N . TYR A 1 99 ? -8.868 -7.612 17.656 1.00 90.38 99 TYR A N 1
ATOM 857 C CA . TYR A 1 99 ? -8.265 -6.423 18.254 1.00 90.38 99 TYR A CA 1
ATOM 858 C C . TYR A 1 99 ? -9.170 -5.203 18.011 1.00 90.38 99 TYR A C 1
ATOM 860 O O . TYR A 1 99 ? -8.873 -4.356 17.156 1.00 90.38 99 TYR A O 1
ATOM 868 N N . PRO A 1 100 ? -10.302 -5.100 18.735 1.00 84.88 100 PRO A N 1
ATOM 869 C CA . PRO A 1 100 ? -11.188 -3.947 18.645 1.00 84.88 100 PRO A CA 1
ATOM 870 C C . PRO A 1 100 ? -10.438 -2.640 18.914 1.00 84.88 100 PRO A C 1
ATOM 872 O O . PRO A 1 100 ? -9.474 -2.612 19.681 1.00 84.88 100 PRO A O 1
ATOM 875 N N . ALA A 1 101 ? -10.884 -1.545 18.289 1.00 76.50 101 ALA A N 1
ATOM 876 C CA . ALA A 1 101 ? -10.250 -0.242 18.481 1.00 76.50 101 ALA A CA 1
ATOM 877 C C . ALA A 1 101 ? -10.311 0.119 19.969 1.00 76.50 101 ALA A C 1
ATOM 879 O O . ALA A 1 101 ? -11.420 0.212 20.496 1.00 76.50 101 ALA A O 1
ATOM 880 N N . PRO A 1 102 ? -9.183 0.403 20.640 1.00 69.00 102 PRO A N 1
ATOM 881 C CA . PRO A 1 102 ? -9.233 0.903 22.010 1.00 69.00 102 PRO A CA 1
ATOM 882 C C . PRO A 1 102 ? -9.777 2.346 22.087 1.00 69.00 102 PRO A C 1
ATOM 884 O O . PRO A 1 102 ? -9.856 2.913 23.170 1.00 69.00 102 PRO A O 1
ATOM 887 N N . GLY A 1 103 ? -10.139 2.955 20.949 1.00 78.56 103 GLY A N 1
ATOM 888 C CA . GLY A 1 103 ? -10.489 4.366 20.817 1.00 78.56 103 GLY A CA 1
ATOM 889 C C . GLY A 1 103 ? -9.318 5.172 20.260 1.00 78.56 103 GLY A C 1
ATOM 890 O O . GLY A 1 103 ? -8.566 4.693 19.411 1.00 78.56 103 GLY A O 1
ATOM 891 N N . TRP A 1 104 ? -9.167 6.415 20.716 1.00 84.00 104 TRP A N 1
ATOM 892 C CA . TRP A 1 104 ? -8.036 7.259 20.333 1.00 84.00 104 TRP A CA 1
ATOM 893 C C . TRP A 1 104 ? -6.711 6.646 20.809 1.00 84.00 104 TRP A C 1
ATOM 895 O O . TRP A 1 104 ? -6.527 6.400 21.999 1.00 84.00 104 TRP A O 1
ATOM 905 N N . ASN A 1 105 ? -5.782 6.407 19.878 1.00 88.75 105 ASN A N 1
ATOM 906 C CA . ASN A 1 105 ? -4.483 5.802 20.164 1.00 88.75 105 ASN A CA 1
ATOM 907 C C . ASN A 1 105 ? -3.339 6.732 19.709 1.00 88.75 105 ASN A C 1
ATOM 909 O O . ASN A 1 105 ? -2.980 6.726 18.527 1.00 88.75 105 ASN A O 1
ATOM 913 N N . PRO A 1 106 ? -2.736 7.522 20.618 1.00 92.56 106 PRO A N 1
ATOM 914 C CA . PRO A 1 106 ? -1.676 8.461 20.257 1.00 92.56 106 PRO A CA 1
ATOM 915 C C . PRO A 1 106 ? -0.398 7.767 19.782 1.00 92.56 106 PRO A C 1
ATOM 917 O O . PRO A 1 106 ? 0.291 8.302 18.921 1.00 92.56 106 PRO A O 1
ATOM 920 N N . GLN A 1 107 ? -0.089 6.569 20.284 1.00 94.88 107 GLN A N 1
ATOM 921 C CA . GLN A 1 107 ? 1.116 5.831 19.893 1.00 94.88 107 GLN A CA 1
ATOM 922 C C . GLN A 1 107 ? 1.060 5.439 18.412 1.00 94.88 107 GLN A C 1
ATOM 924 O O . GLN A 1 107 ? 2.023 5.652 17.678 1.00 94.88 107 GLN A O 1
ATOM 929 N N . ALA A 1 108 ? -0.094 4.952 17.945 1.00 95.69 108 ALA A N 1
ATOM 930 C CA . ALA A 1 108 ? -0.307 4.616 16.538 1.00 95.69 108 ALA A CA 1
ATOM 931 C C . ALA A 1 108 ? -0.171 5.838 15.609 1.00 95.69 108 ALA A C 1
ATOM 933 O O . ALA A 1 108 ? 0.356 5.718 14.500 1.00 95.69 108 ALA A O 1
ATOM 934 N N . LEU A 1 109 ? -0.611 7.016 16.067 1.00 97.12 109 LEU A N 1
ATOM 935 C CA . LEU A 1 109 ? -0.454 8.275 15.333 1.00 97.12 109 LEU A CA 1
ATOM 936 C C . LEU A 1 109 ? 1.008 8.741 15.323 1.00 97.12 109 LEU A C 1
ATOM 938 O O . LEU A 1 109 ? 1.510 9.134 14.276 1.00 97.12 109 LEU A O 1
ATOM 942 N N . ILE A 1 110 ? 1.714 8.645 16.455 1.00 98.00 110 ILE A N 1
ATOM 943 C CA . ILE A 1 110 ? 3.141 8.990 16.560 1.00 98.00 110 ILE A CA 1
ATOM 944 C C . ILE A 1 110 ? 3.981 8.119 15.624 1.00 98.00 110 ILE A C 1
ATOM 946 O O . ILE A 1 110 ? 4.847 8.649 14.933 1.00 98.00 110 ILE A O 1
ATOM 950 N N . ILE A 1 111 ? 3.693 6.816 15.533 1.00 97.88 111 ILE A N 1
ATOM 951 C CA . ILE A 1 111 ? 4.366 5.929 14.573 1.00 97.88 111 ILE A CA 1
ATOM 952 C C . ILE A 1 111 ? 4.165 6.441 13.141 1.00 97.88 111 ILE A C 1
ATOM 954 O O . ILE A 1 111 ? 5.134 6.544 12.392 1.00 97.88 111 ILE A O 1
ATOM 958 N N . GLY A 1 112 ? 2.941 6.836 12.774 1.00 98.00 112 GLY A N 1
ATOM 959 C CA . GLY A 1 112 ? 2.667 7.420 11.459 1.00 98.00 112 GLY A CA 1
ATOM 960 C C . GLY A 1 112 ? 3.369 8.754 11.214 1.00 98.00 112 GLY A C 1
ATOM 961 O O . GLY A 1 112 ? 3.845 8.986 10.105 1.00 98.00 112 GLY A O 1
ATOM 962 N N . ILE A 1 113 ? 3.512 9.595 12.240 1.00 98.62 113 ILE A N 1
ATOM 963 C CA . ILE A 1 113 ? 4.244 10.866 12.148 1.00 98.62 113 ILE A CA 1
ATOM 964 C C . ILE A 1 113 ? 5.740 10.630 11.934 1.00 98.62 113 ILE A C 1
ATOM 966 O O . ILE A 1 113 ? 6.332 11.224 11.030 1.00 98.62 113 ILE A O 1
ATOM 970 N N . ILE A 1 114 ? 6.347 9.764 12.748 1.00 98.69 114 ILE A N 1
ATOM 971 C CA . ILE A 1 114 ? 7.776 9.448 12.667 1.00 98.69 114 ILE A CA 1
ATOM 972 C C . ILE A 1 114 ? 8.073 8.795 11.319 1.00 98.69 114 ILE A C 1
ATOM 974 O O . ILE A 1 114 ? 8.955 9.256 10.596 1.00 98.69 114 ILE A O 1
ATOM 978 N N . TRP A 1 115 ? 7.304 7.765 10.952 1.00 98.62 115 TRP A N 1
ATOM 979 C CA . TRP A 1 115 ? 7.515 7.045 9.701 1.00 98.62 115 TRP A CA 1
ATOM 980 C C . TRP A 1 115 ? 7.260 7.944 8.492 1.00 98.62 115 TRP A C 1
ATOM 982 O O . TRP A 1 115 ? 8.095 8.016 7.597 1.00 98.62 115 TRP A O 1
ATOM 992 N N . GLY A 1 116 ? 6.162 8.704 8.493 1.00 98.69 116 GLY A N 1
ATOM 993 C CA . GLY A 1 116 ? 5.854 9.651 7.425 1.00 98.69 116 GLY A CA 1
ATOM 994 C C . GLY A 1 116 ? 6.954 10.697 7.235 1.00 98.69 116 GLY A C 1
ATOM 995 O O . GLY A 1 116 ? 7.410 10.895 6.112 1.00 98.69 116 GLY A O 1
ATOM 996 N N . SER A 1 117 ? 7.455 11.295 8.321 1.00 98.69 117 SER A N 1
ATOM 997 C CA . SER A 1 117 ? 8.565 12.261 8.260 1.00 98.69 117 SER A CA 1
ATOM 998 C C . SER A 1 117 ? 9.856 11.630 7.737 1.00 98.69 117 SER A C 1
ATOM 1000 O O . SER A 1 117 ? 10.545 12.228 6.911 1.00 98.69 117 SER A O 1
ATOM 1002 N N . PHE A 1 118 ? 10.164 10.406 8.173 1.00 98.69 118 PHE A N 1
ATOM 1003 C CA . PHE A 1 118 ? 11.315 9.650 7.685 1.00 98.69 118 PHE A CA 1
ATOM 1004 C C . PHE A 1 118 ? 11.233 9.411 6.170 1.00 98.69 118 PHE A C 1
ATOM 1006 O O . PHE A 1 118 ? 12.193 9.700 5.455 1.00 98.69 118 PHE A O 1
ATOM 1013 N N . LEU A 1 119 ? 10.076 8.972 5.657 1.00 98.69 119 LEU A N 1
ATOM 1014 C CA . LEU A 1 119 ? 9.874 8.757 4.220 1.00 98.69 119 LEU A CA 1
ATOM 1015 C C . LEU A 1 119 ? 10.035 10.049 3.410 1.00 98.69 119 LEU A C 1
ATOM 1017 O O . LEU A 1 119 ? 10.701 10.027 2.375 1.00 98.69 119 LEU A O 1
ATOM 1021 N N . ILE A 1 120 ? 9.488 11.175 3.890 1.00 98.69 120 ILE A N 1
ATOM 1022 C CA . ILE A 1 120 ? 9.691 12.490 3.258 1.00 98.69 120 ILE A CA 1
ATOM 1023 C C . ILE A 1 120 ? 11.183 12.836 3.199 1.00 98.69 120 ILE A C 1
ATOM 1025 O O . ILE A 1 120 ? 11.670 13.239 2.145 1.00 98.69 120 ILE A O 1
ATOM 1029 N N . GLY A 1 121 ? 11.926 12.635 4.292 1.00 98.44 121 GLY A N 1
ATOM 1030 C CA . GLY A 1 121 ? 13.369 12.881 4.332 1.00 98.44 121 GLY A CA 1
ATOM 1031 C C . GLY A 1 121 ? 14.128 12.094 3.259 1.00 98.44 121 GLY A C 1
ATOM 1032 O 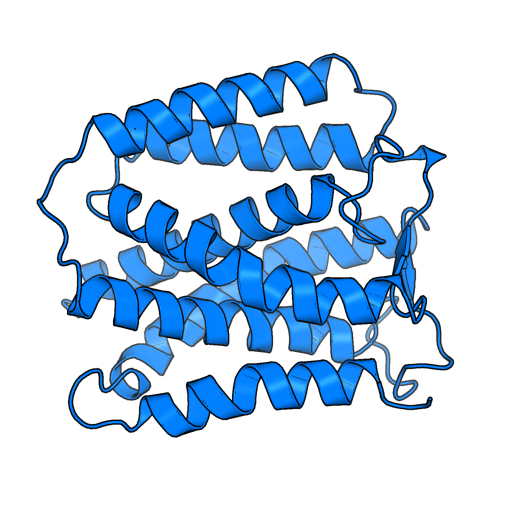O . GLY A 1 121 ? 14.871 12.682 2.472 1.00 98.44 121 GLY A O 1
ATOM 1033 N N . ILE A 1 122 ? 13.880 10.783 3.158 1.00 98.31 122 ILE A N 1
ATOM 1034 C CA . ILE A 1 122 ? 14.503 9.933 2.129 1.00 98.31 122 ILE A CA 1
ATOM 1035 C C . ILE A 1 122 ? 14.124 10.393 0.718 1.00 98.31 122 ILE A C 1
ATOM 1037 O O . ILE A 1 122 ? 14.981 10.426 -0.168 1.00 98.31 122 ILE A O 1
ATOM 1041 N N . ALA A 1 123 ? 12.865 10.775 0.506 1.00 98.25 123 ALA A N 1
ATOM 1042 C CA . ALA A 1 123 ? 12.384 11.236 -0.788 1.00 98.25 123 ALA A CA 1
ATOM 1043 C C . ALA A 1 123 ? 13.094 12.518 -1.254 1.00 98.25 123 ALA A C 1
ATOM 1045 O O . ALA A 1 123 ? 13.538 12.594 -2.400 1.00 98.25 123 ALA A O 1
ATOM 1046 N N . LEU A 1 124 ? 13.251 13.496 -0.353 1.00 98.00 124 LEU A N 1
ATOM 1047 C CA . LEU A 1 124 ? 13.925 14.770 -0.624 1.00 98.00 124 LEU A CA 1
ATOM 1048 C C . LEU A 1 124 ? 15.427 14.597 -0.893 1.00 98.00 124 LEU A C 1
ATOM 1050 O O . LEU A 1 124 ? 15.995 15.320 -1.706 1.00 98.00 124 LEU A O 1
ATOM 1054 N N . MET A 1 125 ? 16.069 13.611 -0.265 1.00 97.94 125 MET A N 1
ATOM 1055 C CA . MET A 1 125 ? 17.474 13.277 -0.529 1.00 97.94 125 MET A CA 1
ATOM 1056 C C . MET A 1 125 ? 17.681 12.526 -1.856 1.00 97.94 125 MET A C 1
ATOM 1058 O O . MET A 1 125 ? 18.806 12.437 -2.338 1.00 97.94 125 MET A O 1
ATOM 1062 N N . ASN A 1 126 ? 16.614 11.985 -2.455 1.00 97.31 126 ASN A N 1
ATOM 1063 C CA . ASN A 1 126 ? 16.668 11.137 -3.651 1.00 97.31 126 ASN A CA 1
ATOM 1064 C C . ASN A 1 126 ? 15.765 11.652 -4.785 1.00 97.31 126 ASN A C 1
ATOM 1066 O O . ASN A 1 126 ? 15.273 10.861 -5.586 1.00 97.31 126 ASN A O 1
ATOM 1070 N N . ILE A 1 127 ? 15.560 12.971 -4.889 1.00 95.50 127 ILE A N 1
ATOM 1071 C CA . ILE A 1 127 ? 14.669 13.601 -5.883 1.00 95.50 127 ILE A CA 1
ATOM 1072 C C . ILE A 1 127 ? 14.869 13.092 -7.325 1.00 95.50 127 ILE A C 1
ATOM 1074 O O . ILE A 1 127 ? 13.855 12.796 -7.966 1.00 95.50 127 ILE A O 1
ATOM 1078 N N . PRO A 1 128 ? 16.109 12.906 -7.836 1.00 95.88 128 PRO A N 1
ATOM 1079 C CA . PRO A 1 128 ? 16.326 12.399 -9.196 1.00 95.88 128 PRO A CA 1
ATOM 1080 C C . PRO A 1 128 ? 15.785 10.980 -9.443 1.00 95.88 128 PRO A C 1
ATOM 1082 O O . PRO A 1 128 ? 15.443 10.641 -10.575 1.00 95.88 128 PRO A O 1
ATOM 1085 N N . LYS A 1 129 ? 15.679 10.149 -8.398 1.00 95.62 129 LYS A N 1
ATOM 1086 C CA . L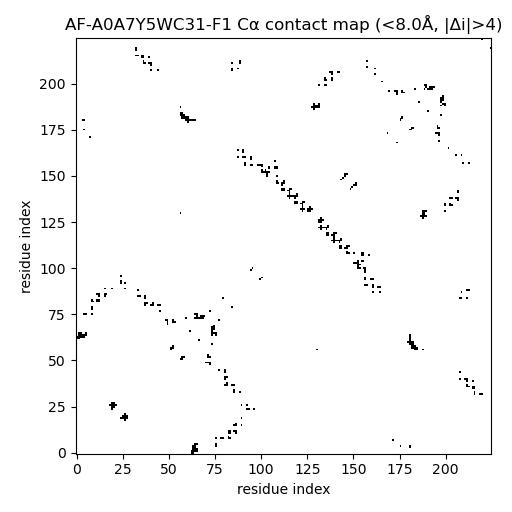YS A 1 129 ? 15.161 8.776 -8.474 1.00 95.62 129 LYS A CA 1
ATOM 1087 C C . LYS A 1 129 ? 13.637 8.809 -8.461 1.00 95.62 129 LYS A C 1
ATOM 1089 O O . LYS A 1 129 ? 13.016 8.686 -7.409 1.00 95.62 129 LYS A O 1
ATOM 1094 N N . LEU A 1 130 ? 13.037 9.021 -9.634 1.00 94.12 130 LEU A N 1
ATOM 1095 C CA . LEU A 1 130 ? 11.613 9.357 -9.773 1.00 94.12 130 LEU A CA 1
ATOM 1096 C C . LEU A 1 130 ? 10.655 8.358 -9.095 1.00 94.12 130 LEU A C 1
ATOM 1098 O O . LEU A 1 130 ? 9.638 8.777 -8.543 1.00 94.12 130 LEU A O 1
ATOM 1102 N N . TYR A 1 131 ? 10.964 7.055 -9.108 1.00 94.62 131 TYR A N 1
ATOM 1103 C CA . TYR A 1 131 ? 10.137 6.056 -8.424 1.00 94.62 131 TYR A CA 1
ATOM 1104 C C . TYR A 1 131 ? 10.237 6.176 -6.909 1.00 94.62 131 TYR A C 1
ATOM 1106 O O . TYR A 1 131 ? 9.209 6.174 -6.235 1.00 94.62 131 TYR A O 1
ATOM 1114 N N . THR A 1 132 ? 11.448 6.331 -6.372 1.00 96.88 132 THR A N 1
ATOM 1115 C CA . THR A 1 132 ? 11.654 6.548 -4.938 1.00 96.88 132 THR A CA 1
ATOM 1116 C C . THR A 1 132 ? 11.024 7.862 -4.490 1.00 96.88 132 THR A C 1
ATOM 1118 O O . THR A 1 132 ? 10.203 7.867 -3.576 1.00 96.88 132 THR A O 1
ATOM 1121 N N . SER A 1 133 ? 11.383 8.981 -5.120 1.00 96.62 133 SER A N 1
ATOM 1122 C CA . SER A 1 133 ? 11.029 10.310 -4.626 1.00 96.62 133 SER A CA 1
ATOM 1123 C C . SER A 1 133 ? 9.524 10.531 -4.622 1.00 96.62 133 SER A C 1
ATOM 1125 O O . SER A 1 133 ? 8.949 10.836 -3.580 1.00 96.62 133 SER A O 1
ATOM 1127 N N . VAL A 1 134 ? 8.849 10.304 -5.748 1.00 96.38 134 VAL A N 1
ATOM 1128 C CA . VAL A 1 134 ? 7.414 10.583 -5.841 1.00 96.38 134 VAL A CA 1
ATOM 1129 C C . VAL A 1 134 ? 6.612 9.616 -4.968 1.00 96.38 134 VAL A C 1
ATOM 1131 O O . VAL A 1 134 ? 5.716 10.053 -4.246 1.00 96.38 134 VAL A O 1
ATOM 1134 N N . LYS A 1 135 ? 6.955 8.321 -4.954 1.00 96.50 135 LYS A N 1
ATOM 1135 C CA . LYS A 1 135 ? 6.250 7.345 -4.114 1.00 96.50 135 LYS A CA 1
ATOM 1136 C C . LYS A 1 135 ? 6.398 7.676 -2.632 1.00 96.50 135 LYS A C 1
ATOM 1138 O O . LYS A 1 135 ? 5.399 7.738 -1.924 1.00 96.50 135 LYS A O 1
ATOM 1143 N N . LEU A 1 136 ? 7.625 7.893 -2.157 1.00 98.44 136 LEU A N 1
ATOM 1144 C CA . LEU A 1 136 ? 7.868 8.157 -0.740 1.00 98.44 136 LEU A CA 1
ATOM 1145 C C . LEU A 1 136 ? 7.293 9.512 -0.301 1.00 98.44 136 LEU A C 1
ATOM 1147 O O . LEU A 1 136 ? 6.809 9.608 0.827 1.00 98.44 136 LEU A O 1
ATOM 1151 N N . LEU A 1 137 ? 7.252 10.516 -1.190 1.00 98.38 137 LEU A N 1
ATOM 1152 C CA . LEU A 1 137 ? 6.525 11.766 -0.945 1.00 98.38 137 LEU A CA 1
ATOM 1153 C C . LEU A 1 137 ? 5.025 11.526 -0.753 1.00 98.38 137 LEU A C 1
ATOM 1155 O O . LEU A 1 137 ? 4.449 12.027 0.210 1.00 98.38 137 LEU A O 1
ATOM 1159 N N . LEU A 1 138 ? 4.396 10.744 -1.635 1.00 98.25 138 LEU A N 1
ATOM 1160 C CA . LEU A 1 138 ? 2.969 10.433 -1.536 1.00 98.25 138 LEU A CA 1
ATOM 1161 C C . LEU A 1 138 ? 2.652 9.606 -0.286 1.00 98.25 138 LEU A C 1
ATOM 1163 O O . LEU A 1 138 ? 1.765 9.981 0.480 1.00 98.25 138 LEU A O 1
ATOM 1167 N N . THR A 1 139 ? 3.391 8.520 -0.040 1.00 98.62 139 THR A N 1
ATOM 1168 C CA . THR A 1 139 ? 3.185 7.666 1.139 1.00 98.62 139 THR A CA 1
ATOM 1169 C C . THR A 1 139 ? 3.427 8.446 2.429 1.00 98.62 139 THR A C 1
ATOM 1171 O O . THR A 1 139 ? 2.589 8.420 3.331 1.00 98.62 139 THR A O 1
ATOM 1174 N N . GLY A 1 140 ? 4.547 9.172 2.520 1.00 98.69 140 GLY A N 1
ATOM 1175 C CA . GLY A 1 140 ? 4.895 9.968 3.693 1.00 98.69 140 GLY A CA 1
ATOM 1176 C C . GLY A 1 140 ? 3.901 11.101 3.939 1.00 98.69 140 GLY A C 1
ATOM 1177 O O . GLY A 1 140 ? 3.403 11.253 5.052 1.00 98.69 140 GLY A O 1
ATOM 1178 N N . GLY A 1 141 ? 3.538 11.844 2.892 1.00 98.69 141 GLY A N 1
ATOM 1179 C CA . GLY A 1 141 ? 2.574 12.938 2.970 1.00 98.69 141 GLY A CA 1
ATOM 1180 C C . GLY A 1 141 ? 1.184 12.463 3.386 1.00 98.69 141 GLY A C 1
ATOM 1181 O O . GLY A 1 141 ? 0.566 13.066 4.263 1.00 98.69 141 GLY A O 1
ATOM 1182 N N . PHE A 1 142 ? 0.713 11.344 2.831 1.00 98.62 142 PHE A N 1
ATOM 1183 C CA . PHE A 1 142 ? -0.580 10.777 3.206 1.00 98.62 142 PHE A CA 1
ATOM 1184 C C . PHE A 1 142 ? -0.577 10.228 4.640 1.00 98.62 142 PHE A C 1
ATOM 1186 O O . PHE A 1 142 ? -1.529 10.464 5.381 1.00 98.62 142 PHE A O 1
ATOM 1193 N N . LEU A 1 143 ? 0.507 9.581 5.085 1.00 98.50 143 LEU A N 1
ATOM 1194 C CA . LEU A 1 143 ? 0.665 9.166 6.485 1.00 98.50 143 LEU A CA 1
ATOM 1195 C C . LEU A 1 143 ? 0.630 10.352 7.450 1.00 98.50 143 LEU A C 1
ATOM 1197 O O . LEU A 1 143 ? -0.051 10.281 8.475 1.00 98.50 143 LEU A O 1
ATOM 1201 N N . LEU A 1 144 ? 1.331 11.442 7.124 1.00 98.69 144 LEU A N 1
ATOM 1202 C CA . LEU A 1 144 ? 1.324 12.668 7.921 1.00 98.69 144 LEU A CA 1
ATOM 1203 C C . LEU A 1 144 ? -0.066 13.297 7.956 1.00 98.69 144 LEU A C 1
ATOM 1205 O O . LEU A 1 144 ? -0.548 13.639 9.033 1.00 98.69 144 LEU A O 1
ATOM 1209 N N . TYR A 1 145 ? -0.745 13.387 6.813 1.00 98.69 145 TYR A N 1
ATOM 1210 C CA . TYR A 1 145 ? -2.121 13.871 6.737 1.00 98.69 145 TYR A CA 1
ATOM 1211 C C . TYR A 1 145 ? -3.061 13.045 7.626 1.00 98.69 145 TYR A C 1
ATOM 1213 O O . TYR A 1 145 ? -3.763 13.597 8.478 1.00 98.69 145 TYR A O 1
ATOM 1221 N N . MET A 1 146 ? -3.020 11.716 7.507 1.00 98.12 146 MET A N 1
ATOM 1222 C CA . MET A 1 146 ? -3.846 10.828 8.323 1.00 98.12 146 MET A CA 1
ATOM 1223 C C . MET A 1 146 ? -3.507 10.943 9.814 1.00 98.12 146 MET A C 1
ATOM 1225 O O . MET A 1 146 ? -4.411 10.946 10.644 1.00 98.12 146 MET A O 1
ATOM 1229 N N . SER A 1 147 ? -2.230 11.094 10.169 1.00 97.81 147 SER A N 1
ATOM 1230 C CA . SER A 1 147 ? -1.784 11.079 11.569 1.00 97.81 147 SER A CA 1
ATOM 1231 C C . SER A 1 147 ? -1.906 12.432 12.279 1.00 97.81 147 SER A C 1
ATOM 1233 O O . SER A 1 147 ? -2.101 12.467 13.493 1.00 97.81 147 SER A O 1
ATOM 1235 N N . LEU A 1 148 ? -1.808 13.548 11.549 1.00 97.69 148 LEU A N 1
ATOM 1236 C CA . LEU A 1 148 ? -1.842 14.907 12.104 1.00 97.69 148 LEU A CA 1
ATOM 1237 C C . LEU A 1 148 ? -3.196 15.596 11.933 1.00 97.69 148 LEU A C 1
ATOM 1239 O O . LEU A 1 148 ? -3.569 16.382 12.803 1.00 97.69 148 LEU A O 1
ATOM 1243 N N . MET A 1 149 ? -3.918 15.325 10.841 1.00 97.50 149 MET A N 1
ATOM 1244 C CA . MET A 1 149 ? -5.178 16.008 10.518 1.00 97.50 149 MET A CA 1
ATOM 1245 C C . MET A 1 149 ? -6.389 15.131 10.836 1.00 97.50 149 MET A C 1
ATOM 1247 O O . MET A 1 149 ? -7.259 15.553 11.591 1.00 97.50 149 MET A O 1
ATOM 1251 N N . ILE A 1 150 ? -6.433 13.903 10.305 1.00 96.75 150 ILE A N 1
ATOM 1252 C CA . ILE A 1 150 ? -7.606 13.018 10.443 1.00 96.75 150 ILE A CA 1
ATOM 1253 C C . ILE A 1 150 ? -7.645 12.306 11.797 1.00 96.75 150 ILE A C 1
ATOM 1255 O O . ILE A 1 150 ? -8.700 12.214 12.416 1.00 96.75 150 ILE A O 1
ATOM 1259 N N . LYS A 1 151 ? -6.496 11.809 12.264 1.00 95.81 151 LYS A N 1
ATOM 1260 C CA . LYS A 1 151 ? -6.324 11.097 13.540 1.00 95.81 151 LYS A CA 1
ATOM 1261 C C . LYS A 1 151 ? -7.316 9.933 13.716 1.00 95.81 151 LYS A C 1
ATOM 1263 O O . LYS A 1 151 ? -8.036 9.892 14.717 1.00 95.81 151 LYS A O 1
ATOM 1268 N N . PRO A 1 152 ? -7.388 8.984 12.762 1.00 94.75 152 PRO A N 1
ATOM 1269 C CA . PRO A 1 152 ? -8.417 7.955 12.785 1.00 94.75 152 PRO A CA 1
ATOM 1270 C C . PRO A 1 152 ? -8.269 7.026 13.994 1.00 94.75 152 PRO A C 1
ATOM 1272 O O . PRO A 1 152 ? -7.177 6.554 14.310 1.00 94.75 152 PRO A O 1
ATOM 1275 N N . VAL A 1 153 ? -9.396 6.679 14.619 1.00 94.44 153 VAL A N 1
ATOM 1276 C CA . VAL A 1 153 ? -9.442 5.731 15.751 1.00 94.44 153 VAL A CA 1
ATOM 1277 C C . VAL A 1 153 ? -8.970 4.323 15.378 1.00 94.44 153 VAL A C 1
ATOM 1279 O O . VAL A 1 153 ? -8.581 3.550 16.245 1.00 94.44 153 VAL A O 1
ATOM 1282 N N . TYR A 1 154 ? -8.975 3.990 14.085 1.00 95.19 154 TYR A N 1
ATOM 1283 C CA . TYR A 1 154 ? -8.552 2.690 13.574 1.00 95.19 154 TYR A CA 1
ATOM 1284 C C . TYR A 1 154 ? -7.052 2.593 13.243 1.00 95.19 154 TYR A C 1
ATOM 1286 O O . TYR A 1 154 ? -6.612 1.574 12.704 1.00 95.19 154 TYR A O 1
ATOM 1294 N N . MET A 1 155 ? -6.252 3.634 13.518 1.00 96.00 155 MET A N 1
ATOM 1295 C CA . MET A 1 155 ? -4.839 3.672 13.107 1.00 96.00 155 MET A CA 1
ATOM 1296 C C . MET A 1 155 ? -4.022 2.510 13.693 1.00 96.00 155 MET A C 1
ATOM 1298 O O . MET A 1 155 ? -3.138 1.974 13.032 1.00 96.00 155 MET A O 1
ATOM 1302 N N . ALA A 1 156 ? -4.330 2.084 14.921 1.00 95.69 156 ALA A N 1
ATOM 1303 C CA . ALA A 1 156 ? -3.648 0.959 15.557 1.00 95.69 156 ALA A CA 1
ATOM 1304 C C . ALA A 1 156 ? -3.913 -0.360 14.812 1.00 95.69 156 ALA A C 1
ATOM 1306 O O . ALA A 1 156 ? -2.976 -1.091 14.497 1.00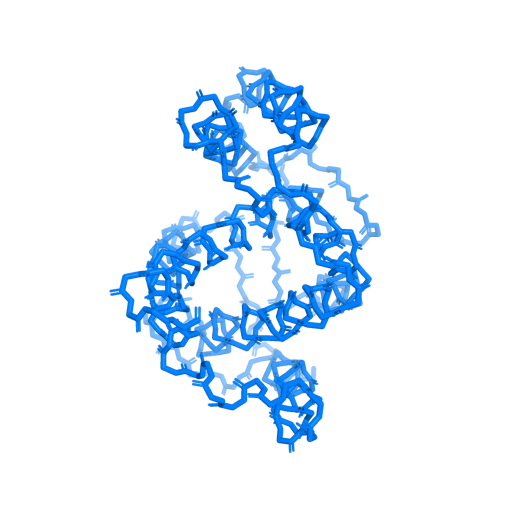 95.69 156 ALA A O 1
ATOM 1307 N N . GLN A 1 157 ? -5.172 -0.640 14.462 1.00 96.19 157 GLN A N 1
ATOM 1308 C CA . GLN A 1 157 ? -5.517 -1.833 13.685 1.00 96.19 157 GLN A CA 1
ATOM 1309 C C . GLN A 1 157 ? -4.976 -1.769 12.266 1.00 96.19 157 GLN A C 1
ATOM 1311 O O . GLN A 1 157 ? -4.627 -2.806 11.716 1.00 96.19 157 GLN A O 1
ATOM 1316 N N . PHE A 1 158 ? -4.880 -0.573 11.680 1.00 97.50 158 PHE A N 1
ATOM 1317 C CA . PHE A 1 158 ? -4.228 -0.403 10.389 1.00 97.50 158 PHE A CA 1
ATOM 1318 C C . PHE A 1 158 ? -2.753 -0.830 10.442 1.00 97.50 158 PHE A C 1
ATOM 1320 O O . PHE A 1 158 ? -2.306 -1.567 9.567 1.00 97.50 158 PHE A O 1
ATOM 1327 N N . TRP A 1 159 ? -2.006 -0.446 11.481 1.00 97.62 159 TRP A N 1
ATOM 1328 C CA . TRP A 1 159 ? -0.621 -0.899 11.633 1.00 97.62 159 TRP A CA 1
ATOM 1329 C C . TRP A 1 159 ? -0.515 -2.412 11.825 1.00 97.62 159 TRP A C 1
ATOM 1331 O O . TRP A 1 159 ? 0.334 -3.043 11.199 1.00 97.62 159 TRP A O 1
ATOM 1341 N N . ILE A 1 160 ? -1.400 -3.009 12.628 1.00 97.38 160 ILE A N 1
ATOM 1342 C CA . ILE A 1 160 ? -1.446 -4.469 12.806 1.00 97.38 160 ILE A CA 1
ATOM 1343 C C . ILE A 1 160 ? -1.760 -5.164 11.473 1.00 97.38 160 ILE A C 1
ATOM 1345 O O . ILE A 1 160 ? -1.058 -6.100 11.096 1.00 97.38 160 ILE A O 1
ATOM 1349 N N . LEU A 1 161 ? -2.761 -4.675 10.730 1.00 97.62 161 LEU A N 1
ATOM 1350 C CA . LEU A 1 161 ? -3.065 -5.125 9.370 1.00 97.62 161 LEU A CA 1
ATOM 1351 C C . LEU A 1 161 ? -1.817 -5.061 8.498 1.00 97.62 161 LEU A C 1
ATOM 1353 O O . LEU A 1 161 ? -1.480 -6.058 7.871 1.00 97.62 161 LEU A O 1
ATOM 1357 N N . TYR A 1 162 ? -1.157 -3.903 8.442 1.00 98.44 162 TYR A N 1
ATOM 1358 C CA . TYR A 1 162 ? -0.019 -3.685 7.560 1.00 98.44 162 TYR A CA 1
ATOM 1359 C C . TYR A 1 162 ? 1.099 -4.687 7.853 1.00 98.44 162 TYR A C 1
ATOM 1361 O O . TYR A 1 162 ? 1.598 -5.318 6.923 1.00 98.44 162 TYR A O 1
ATOM 1369 N N . LEU A 1 163 ? 1.417 -4.906 9.134 1.00 98.12 163 LEU A N 1
ATOM 1370 C CA . LEU A 1 163 ? 2.413 -5.889 9.566 1.00 98.12 163 LEU A CA 1
ATOM 1371 C C . LEU A 1 163 ? 2.027 -7.325 9.187 1.00 98.12 163 LEU A C 1
ATOM 1373 O O . LEU A 1 163 ? 2.870 -8.058 8.676 1.00 98.12 163 LEU A O 1
ATOM 1377 N N . ILE A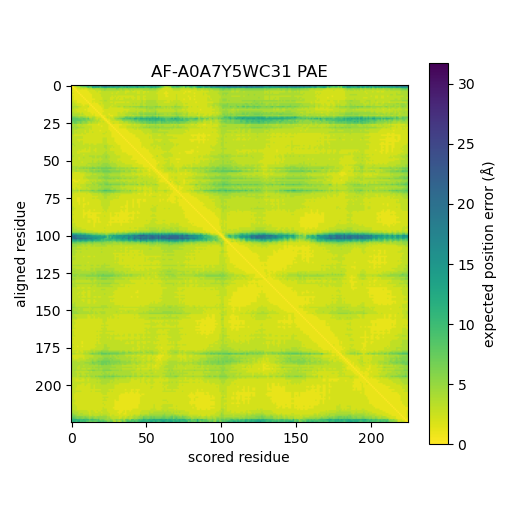 1 164 ? 0.765 -7.725 9.382 1.00 98.19 164 ILE A N 1
ATOM 1378 C CA . ILE A 1 164 ? 0.283 -9.057 8.977 1.00 98.19 164 ILE A CA 1
ATOM 1379 C C . ILE A 1 164 ? 0.349 -9.211 7.454 1.00 98.19 164 ILE A C 1
ATOM 1381 O O . ILE A 1 164 ? 0.793 -10.247 6.964 1.00 98.19 164 ILE A O 1
ATOM 1385 N N . HIS A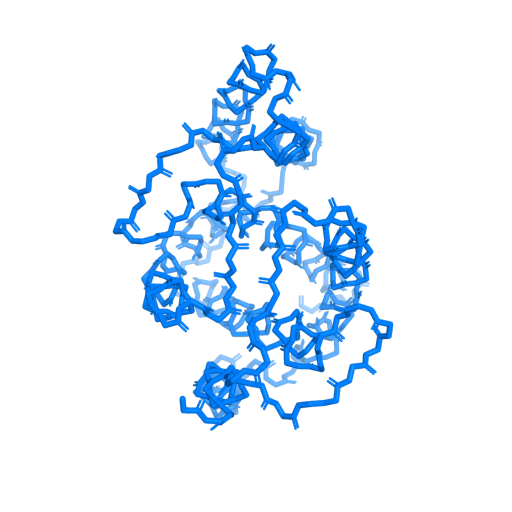 1 165 ? -0.050 -8.181 6.706 1.00 97.81 165 HIS A N 1
ATOM 1386 C CA . HIS A 1 165 ? -0.030 -8.158 5.244 1.00 97.81 165 HIS A CA 1
ATOM 1387 C C . HIS A 1 165 ? 1.385 -8.318 4.665 1.00 97.81 165 HIS A C 1
ATOM 1389 O O . HIS A 1 165 ? 1.522 -8.883 3.581 1.00 97.81 165 HIS A O 1
ATOM 1395 N N . LEU A 1 166 ? 2.438 -7.873 5.365 1.00 98.06 166 LEU A N 1
ATOM 1396 C CA . LEU A 1 166 ? 3.811 -8.004 4.862 1.00 98.06 166 LEU A CA 1
ATOM 1397 C C . LEU A 1 166 ? 4.209 -9.468 4.602 1.00 98.06 166 LEU A C 1
ATOM 1399 O O . LEU A 1 166 ? 5.057 -9.715 3.748 1.00 98.06 166 LEU A O 1
ATOM 1403 N N . ILE A 1 167 ? 3.571 -10.434 5.275 1.00 97.38 167 ILE A N 1
ATOM 1404 C CA . ILE A 1 167 ? 3.798 -11.868 5.056 1.00 97.38 167 ILE A CA 1
ATOM 1405 C C . ILE A 1 167 ? 3.296 -12.309 3.665 1.00 97.38 167 ILE A C 1
ATOM 1407 O O . ILE A 1 167 ? 4.129 -12.708 2.849 1.00 97.38 167 ILE A O 1
ATOM 1411 N N . PRO A 1 168 ? 1.987 -12.238 3.329 1.00 96.44 168 PRO A N 1
ATOM 1412 C CA . PRO A 1 168 ? 1.519 -12.582 1.988 1.00 96.44 168 PRO A CA 1
ATOM 1413 C C . PRO A 1 168 ? 2.104 -11.666 0.909 1.00 96.44 168 PRO A C 1
ATOM 1415 O O . PRO A 1 168 ? 2.386 -12.149 -0.184 1.00 96.44 168 PRO A O 1
ATOM 1418 N N . PHE A 1 169 ? 2.366 -10.390 1.211 1.00 97.19 169 PHE A N 1
ATOM 1419 C CA . PHE A 1 169 ? 3.084 -9.487 0.307 1.00 97.19 169 PHE A CA 1
ATOM 1420 C C . PHE A 1 169 ? 4.450 -10.049 -0.088 1.00 97.19 169 PHE A C 1
ATOM 1422 O O . PHE A 1 169 ? 4.733 -10.177 -1.274 1.00 97.19 169 PHE A O 1
ATOM 1429 N N . ALA A 1 170 ? 5.283 -10.440 0.883 1.00 97.19 170 ALA A N 1
ATOM 1430 C CA . ALA A 1 170 ? 6.612 -10.974 0.597 1.00 97.19 170 ALA A CA 1
ATOM 1431 C C . ALA A 1 170 ? 6.549 -12.254 -0.254 1.00 97.19 170 ALA A C 1
ATOM 1433 O O . ALA A 1 170 ? 7.400 -12.457 -1.117 1.00 97.19 170 ALA A O 1
ATOM 1434 N N . LEU A 1 171 ? 5.522 -13.088 -0.058 1.00 95.94 171 LEU A N 1
ATOM 1435 C CA . LEU A 1 171 ? 5.308 -14.295 -0.858 1.00 95.94 171 LEU A CA 1
ATOM 1436 C C . LEU A 1 171 ? 4.913 -13.958 -2.303 1.00 95.94 171 LEU A C 1
ATOM 1438 O O . LEU A 1 171 ? 5.567 -14.412 -3.240 1.00 95.94 171 LEU A O 1
ATOM 1442 N N . ILE A 1 172 ? 3.868 -13.150 -2.497 1.00 95.69 172 ILE A N 1
ATOM 1443 C CA . ILE A 1 172 ? 3.338 -12.843 -3.832 1.00 95.69 172 ILE A CA 1
ATOM 1444 C C . ILE A 1 172 ? 4.307 -11.949 -4.614 1.00 95.69 172 ILE A C 1
ATOM 1446 O O . ILE A 1 172 ? 4.700 -12.305 -5.727 1.00 95.69 172 ILE A O 1
ATOM 1450 N N . ASN A 1 173 ? 4.771 -10.839 -4.031 1.00 96.06 173 ASN A N 1
ATOM 1451 C CA . ASN A 1 173 ? 5.726 -9.942 -4.688 1.00 96.06 173 ASN A CA 1
ATOM 1452 C C . ASN A 1 173 ? 7.094 -10.607 -4.872 1.00 96.06 173 ASN A C 1
ATOM 1454 O O . ASN A 1 173 ? 7.778 -10.329 -5.859 1.00 96.06 173 ASN A O 1
ATOM 1458 N N . GLY A 1 174 ? 7.483 -11.520 -3.978 1.00 95.62 174 GLY A N 1
ATOM 1459 C CA . GLY A 1 174 ? 8.700 -12.313 -4.133 1.00 95.62 174 GLY A CA 1
ATOM 1460 C C . GLY A 1 174 ? 8.645 -13.171 -5.394 1.00 95.62 174 GLY A C 1
ATOM 1461 O O . GLY A 1 174 ? 9.579 -13.154 -6.194 1.00 95.62 174 GLY A O 1
ATOM 1462 N N . VAL A 1 175 ? 7.521 -13.849 -5.646 1.00 95.50 175 VAL A N 1
ATOM 1463 C CA . VAL A 1 175 ? 7.316 -14.606 -6.892 1.00 95.50 175 VAL A CA 1
ATOM 1464 C C . VAL A 1 175 ? 7.258 -13.677 -8.108 1.00 95.50 175 VAL A C 1
ATOM 1466 O O . VAL A 1 175 ? 7.927 -13.950 -9.102 1.00 95.50 175 VAL A O 1
ATOM 1469 N N . LEU A 1 176 ? 6.519 -12.562 -8.043 1.00 94.38 176 LEU A N 1
ATOM 1470 C CA . LEU A 1 176 ? 6.396 -11.621 -9.168 1.00 94.38 176 LEU A CA 1
ATOM 1471 C C . LEU A 1 176 ? 7.749 -11.056 -9.617 1.00 94.38 176 LEU A C 1
ATOM 1473 O O . LEU A 1 176 ? 8.003 -10.936 -10.815 1.00 94.38 176 LEU A O 1
ATOM 1477 N N . THR A 1 177 ? 8.620 -10.724 -8.668 1.00 94.38 177 THR A N 1
ATOM 1478 C CA . THR A 1 177 ? 9.925 -10.108 -8.953 1.00 94.38 177 THR A CA 1
ATOM 1479 C C . THR A 1 177 ? 11.019 -11.131 -9.260 1.00 94.38 177 THR A C 1
ATOM 1481 O O . THR A 1 177 ? 11.905 -10.841 -10.061 1.00 94.38 177 THR A O 1
ATOM 1484 N N . SER A 1 178 ? 10.951 -12.340 -8.693 1.00 94.19 178 SER A N 1
ATOM 1485 C CA . SER A 1 178 ? 11.885 -13.431 -9.019 1.00 94.19 178 SER A CA 1
ATOM 1486 C C . SER A 1 178 ? 11.589 -14.116 -10.356 1.00 94.19 178 SER A C 1
ATOM 1488 O O . SER A 1 178 ? 12.525 -14.561 -11.020 1.00 94.19 178 SER A O 1
ATOM 1490 N N . LEU A 1 179 ? 10.317 -14.192 -10.773 1.00 91.62 179 LEU A N 1
ATOM 1491 C CA . LEU A 1 179 ? 9.894 -14.701 -12.085 1.00 91.62 179 LEU A CA 1
ATOM 1492 C C . LEU A 1 179 ? 9.770 -13.587 -13.134 1.00 91.62 179 LEU A C 1
ATOM 1494 O O . LEU A 1 179 ? 8.898 -13.650 -13.994 1.00 91.62 179 LEU A O 1
ATOM 1498 N N . PRO A 1 180 ? 10.715 -12.635 -13.135 1.00 91.19 180 PRO A N 1
ATOM 1499 C CA . PRO A 1 180 ? 10.578 -11.225 -13.542 1.00 91.19 180 PRO A CA 1
ATOM 1500 C C . PRO A 1 180 ? 9.283 -10.891 -14.304 1.00 91.19 180 PRO A C 1
ATOM 1502 O O . PRO A 1 180 ? 9.325 -10.524 -15.484 1.00 91.19 180 PRO A O 1
ATOM 1505 N N . VAL A 1 181 ? 8.139 -11.046 -13.625 1.00 93.81 181 VAL A N 1
ATOM 1506 C CA . VAL A 1 181 ? 6.792 -10.755 -14.138 1.00 93.81 181 VAL A CA 1
ATOM 1507 C C . VAL A 1 181 ? 6.642 -9.248 -14.206 1.00 93.81 181 VAL A C 1
ATOM 1509 O O . VAL A 1 181 ? 6.201 -8.715 -15.221 1.00 93.81 181 VAL A O 1
ATOM 1512 N N . VAL A 1 182 ? 7.098 -8.585 -13.142 1.00 93.25 182 VAL A N 1
ATOM 1513 C CA . VAL A 1 182 ? 7.287 -7.141 -13.055 1.00 93.25 182 VAL A CA 1
ATOM 1514 C C . VAL A 1 182 ? 8.783 -6.876 -12.953 1.00 93.25 182 VAL A C 1
ATOM 1516 O O . VAL A 1 182 ? 9.481 -7.485 -12.139 1.00 93.25 182 VAL A O 1
ATOM 1519 N N . ARG A 1 183 ? 9.291 -5.987 -13.805 1.00 93.31 183 ARG A N 1
ATOM 1520 C CA . ARG A 1 183 ? 10.707 -5.612 -13.858 1.00 93.31 183 ARG A CA 1
ATOM 1521 C C . ARG A 1 183 ? 10.858 -4.135 -13.560 1.00 93.31 183 ARG A C 1
ATOM 1523 O O . ARG A 1 183 ? 10.237 -3.316 -14.233 1.00 93.31 183 ARG A O 1
ATOM 1530 N N . TYR A 1 184 ? 11.726 -3.822 -12.610 1.00 92.44 184 TYR A N 1
ATOM 1531 C CA . TYR A 1 184 ? 12.042 -2.459 -12.199 1.00 92.44 184 TYR A CA 1
ATOM 1532 C C . TYR A 1 184 ? 13.390 -2.031 -12.764 1.00 92.44 184 TYR A C 1
ATOM 1534 O O . TYR A 1 184 ? 14.318 -2.837 -12.822 1.00 92.44 184 TYR A O 1
ATOM 1542 N N . ASP A 1 185 ? 13.495 -0.758 -13.133 1.00 92.88 185 ASP A N 1
ATOM 1543 C CA . ASP A 1 185 ? 14.766 -0.135 -13.481 1.00 92.88 185 ASP A CA 1
ATOM 1544 C C . ASP A 1 185 ? 15.347 0.595 -12.254 1.00 92.88 185 ASP A C 1
ATOM 1546 O O . ASP A 1 185 ? 14.716 1.475 -11.652 1.00 92.88 185 ASP A O 1
ATOM 1550 N N . ASP A 1 186 ? 16.556 0.188 -11.861 1.00 94.19 186 ASP A N 1
ATOM 1551 C CA . ASP A 1 186 ? 17.296 0.712 -10.706 1.00 94.19 186 ASP A CA 1
ATOM 1552 C C . ASP A 1 186 ? 17.806 2.131 -10.894 1.00 94.19 186 ASP A C 1
ATOM 1554 O O . ASP A 1 186 ? 18.148 2.796 -9.916 1.00 94.19 186 ASP A O 1
ATOM 1558 N N . TYR A 1 187 ? 17.747 2.650 -12.118 1.00 94.94 187 TYR A N 1
ATOM 1559 C CA . TYR A 1 187 ? 17.952 4.064 -12.373 1.00 94.94 187 TYR A CA 1
ATOM 1560 C C . TYR A 1 187 ? 16.931 4.940 -11.629 1.00 94.94 187 TYR A C 1
ATOM 1562 O O . TYR A 1 187 ? 17.265 6.017 -11.131 1.00 94.94 187 TYR A O 1
ATOM 1570 N N . TYR A 1 188 ? 15.685 4.472 -11.503 1.00 95.44 188 TYR A N 1
ATOM 1571 C CA . TYR A 1 188 ? 14.602 5.256 -10.906 1.00 95.44 188 TYR A CA 1
ATOM 1572 C C . TYR A 1 188 ? 14.373 4.970 -9.422 1.00 95.44 188 TYR A C 1
ATOM 1574 O O . TYR A 1 188 ? 13.575 5.679 -8.804 1.00 95.44 188 TYR A O 1
ATOM 1582 N N . ASN A 1 189 ? 15.030 3.953 -8.857 1.00 96.00 189 ASN A N 1
ATOM 1583 C CA . ASN A 1 189 ? 14.783 3.468 -7.500 1.00 96.00 189 ASN A CA 1
ATOM 1584 C C . ASN A 1 189 ? 16.071 3.387 -6.656 1.00 96.00 189 ASN A C 1
ATOM 1586 O O . ASN A 1 189 ? 17.170 3.663 -7.141 1.00 96.00 189 ASN A O 1
ATOM 1590 N N . LEU A 1 190 ? 15.976 3.072 -5.364 1.00 96.38 190 LEU A N 1
ATOM 1591 C CA . LEU A 1 190 ? 17.130 3.049 -4.459 1.00 96.38 190 LEU A CA 1
ATOM 1592 C C . LEU A 1 190 ? 18.143 1.944 -4.790 1.00 96.38 190 LEU A C 1
ATOM 1594 O O . LEU A 1 190 ? 19.284 2.045 -4.348 1.00 96.38 190 LEU A O 1
ATOM 1598 N N . GLY A 1 191 ? 17.754 0.926 -5.558 1.00 95.25 191 GLY A N 1
ATOM 1599 C CA . GLY A 1 191 ? 18.533 -0.290 -5.801 1.00 95.25 191 GLY A CA 1
ATOM 1600 C C . GLY A 1 191 ? 18.555 -1.234 -4.594 1.00 95.25 191 GLY A C 1
ATOM 1601 O O . GLY A 1 191 ? 19.273 -2.228 -4.589 1.00 95.25 191 GLY A O 1
ATOM 1602 N N . ILE A 1 192 ? 17.777 -0.932 -3.550 1.00 96.50 192 ILE A N 1
ATOM 1603 C CA . ILE A 1 192 ? 17.698 -1.726 -2.321 1.00 96.50 192 ILE A CA 1
ATOM 1604 C C . ILE A 1 192 ? 16.558 -2.733 -2.461 1.00 96.50 192 ILE A C 1
ATOM 1606 O O . ILE A 1 192 ? 15.456 -2.382 -2.899 1.00 96.50 192 ILE A O 1
ATOM 1610 N N . ARG A 1 193 ? 16.818 -3.987 -2.076 1.00 96.31 193 ARG A N 1
ATOM 1611 C CA . ARG A 1 193 ? 15.877 -5.100 -2.223 1.00 96.31 193 ARG A CA 1
ATOM 1612 C C . ARG A 1 193 ? 15.624 -5.843 -0.914 1.00 96.31 193 ARG A C 1
ATOM 1614 O O . ARG A 1 193 ? 16.543 -6.074 -0.134 1.00 96.31 193 ARG A O 1
ATOM 1621 N N . LEU A 1 194 ? 14.377 -6.266 -0.717 1.00 94.31 194 LEU A N 1
ATOM 1622 C CA . LEU A 1 194 ? 13.974 -7.299 0.232 1.00 94.31 194 LEU A CA 1
ATOM 1623 C C . LEU A 1 194 ? 13.839 -8.618 -0.543 1.00 94.31 194 LEU A C 1
ATOM 1625 O O . LEU A 1 194 ? 12.839 -8.848 -1.225 1.00 94.31 194 LEU A O 1
ATOM 1629 N N . GLY A 1 195 ? 14.876 -9.457 -0.505 1.00 94.12 195 GLY A N 1
ATOM 1630 C CA . GLY A 1 195 ? 14.998 -10.567 -1.454 1.00 94.12 195 GLY A CA 1
ATOM 1631 C C . GLY A 1 195 ? 15.143 -10.019 -2.877 1.00 94.12 195 GLY A C 1
ATOM 1632 O O . GLY A 1 195 ? 16.140 -9.373 -3.184 1.00 94.12 195 GLY A O 1
ATOM 1633 N N . THR A 1 196 ? 14.139 -10.228 -3.730 1.00 94.25 196 THR A N 1
ATOM 1634 C CA . THR A 1 196 ? 14.068 -9.665 -5.095 1.00 94.25 196 THR A CA 1
ATOM 1635 C C . THR A 1 196 ? 13.176 -8.423 -5.203 1.00 94.25 196 THR A C 1
ATOM 1637 O O . THR A 1 196 ? 13.147 -7.776 -6.248 1.00 94.25 196 THR A O 1
ATOM 1640 N N . ILE A 1 197 ? 12.460 -8.067 -4.133 1.00 96.44 197 ILE A N 1
ATOM 1641 C CA . ILE A 1 197 ? 11.422 -7.032 -4.139 1.00 96.44 197 ILE A CA 1
ATOM 1642 C C . ILE A 1 197 ? 12.052 -5.657 -3.877 1.00 96.44 197 ILE A C 1
ATOM 1644 O O . ILE A 1 197 ? 12.777 -5.527 -2.889 1.00 96.44 197 ILE A O 1
ATOM 1648 N N . PRO A 1 198 ? 11.793 -4.612 -4.685 1.00 96.62 198 PRO A N 1
ATOM 1649 C CA . PRO A 1 198 ? 12.166 -3.237 -4.346 1.00 96.62 198 PRO A CA 1
ATOM 1650 C C . PRO A 1 198 ? 11.669 -2.840 -2.959 1.00 96.62 198 PRO A C 1
ATOM 1652 O O . PRO A 1 198 ? 10.494 -3.027 -2.640 1.00 96.62 198 PRO A O 1
ATOM 1655 N N . ILE A 1 199 ? 12.536 -2.261 -2.123 1.00 97.00 199 ILE A N 1
ATOM 1656 C CA . ILE A 1 199 ? 12.122 -1.849 -0.773 1.00 97.00 199 ILE A CA 1
ATOM 1657 C C . ILE A 1 199 ? 10.963 -0.850 -0.827 1.00 97.00 199 ILE A C 1
ATOM 1659 O O . ILE A 1 199 ? 10.080 -0.863 0.031 1.00 97.00 199 ILE A O 1
ATOM 1663 N N . GLU A 1 200 ? 10.904 -0.028 -1.872 1.00 96.56 200 GLU A N 1
ATOM 1664 C CA . GLU A 1 200 ? 9.831 0.923 -2.089 1.00 96.56 200 GLU A CA 1
ATOM 1665 C C . GLU A 1 200 ? 8.461 0.253 -2.247 1.00 96.56 200 GLU A C 1
ATOM 1667 O O . GLU A 1 200 ? 7.450 0.903 -1.992 1.00 96.56 200 GLU A O 1
ATOM 1672 N N . ASP A 1 201 ? 8.366 -1.002 -2.687 1.00 96.75 201 ASP A N 1
ATOM 1673 C CA . ASP A 1 201 ? 7.074 -1.684 -2.869 1.00 96.75 201 ASP A CA 1
ATOM 1674 C C . ASP A 1 201 ? 6.356 -1.897 -1.535 1.00 96.75 201 ASP A C 1
ATOM 1676 O O . ASP A 1 201 ? 5.131 -1.797 -1.471 1.00 96.75 201 ASP A O 1
ATOM 1680 N N . THR A 1 202 ? 7.108 -2.054 -0.440 1.00 97.94 202 THR A N 1
ATOM 1681 C CA . THR A 1 202 ? 6.521 -2.048 0.909 1.00 97.94 202 THR A CA 1
ATOM 1682 C C . THR A 1 202 ? 5.797 -0.721 1.168 1.00 97.94 202 THR A C 1
ATOM 1684 O O . THR A 1 202 ? 4.648 -0.704 1.595 1.00 97.94 202 THR A O 1
ATOM 1687 N N . GLN A 1 203 ? 6.389 0.408 0.773 1.00 98.19 203 GLN A N 1
ATOM 1688 C CA . GLN A 1 203 ? 5.801 1.739 0.964 1.00 98.19 203 GLN A CA 1
ATOM 1689 C C . GLN A 1 203 ? 4.679 2.050 -0.038 1.00 98.19 203 GLN A C 1
ATOM 1691 O O . GLN A 1 203 ? 3.771 2.823 0.269 1.00 98.19 203 GLN A O 1
ATOM 1696 N N . TYR A 1 204 ? 4.712 1.429 -1.219 1.00 97.50 204 TYR A N 1
ATOM 1697 C CA . TYR A 1 204 ? 3.612 1.477 -2.182 1.00 97.50 204 TYR A CA 1
ATOM 1698 C C . TYR A 1 204 ? 2.384 0.769 -1.610 1.00 97.50 204 TYR A C 1
ATOM 1700 O O . TYR A 1 204 ? 1.302 1.351 -1.552 1.00 97.50 204 TYR A O 1
ATOM 1708 N N . SER A 1 205 ? 2.576 -0.451 -1.095 1.00 97.62 205 SER A N 1
ATOM 1709 C CA . SER A 1 205 ? 1.511 -1.209 -0.437 1.00 97.62 205 SER A CA 1
ATOM 1710 C C . SER A 1 205 ? 0.976 -0.477 0.798 1.00 97.62 205 SER A C 1
ATOM 1712 O O . SER A 1 205 ? -0.231 -0.436 1.005 1.00 97.62 205 SER A O 1
ATOM 1714 N N . LEU A 1 206 ? 1.838 0.198 1.569 1.00 98.62 206 LEU A N 1
ATOM 1715 C CA . LEU A 1 206 ? 1.427 1.000 2.721 1.00 98.62 206 LEU A CA 1
ATOM 1716 C C . LEU A 1 206 ? 0.442 2.107 2.325 1.00 98.62 206 LEU A C 1
ATOM 1718 O O . LEU A 1 206 ? -0.602 2.251 2.961 1.00 98.62 206 LEU A O 1
ATOM 1722 N N . LEU A 1 207 ? 0.742 2.855 1.258 1.00 98.69 207 LEU A N 1
ATOM 1723 C CA . LEU A 1 207 ? -0.149 3.895 0.739 1.00 98.69 207 LEU A CA 1
ATOM 1724 C C . LEU A 1 207 ? -1.451 3.301 0.191 1.00 98.69 207 LEU A C 1
ATOM 1726 O O . LEU A 1 207 ? -2.530 3.808 0.504 1.00 98.69 207 LEU A O 1
ATOM 1730 N N . LEU A 1 208 ? -1.359 2.211 -0.578 1.00 98.44 208 LEU A N 1
ATOM 1731 C CA . LEU A 1 208 ? -2.515 1.513 -1.143 1.00 98.44 208 LEU A CA 1
ATOM 1732 C C . LEU A 1 208 ? -3.480 1.046 -0.066 1.00 98.44 208 LEU A C 1
ATOM 1734 O O . LEU A 1 208 ? -4.679 1.332 -0.134 1.00 98.44 208 LEU A O 1
ATOM 1738 N N . LEU A 1 209 ? -2.961 0.374 0.954 1.00 98.50 209 LEU A N 1
ATOM 1739 C CA . LEU A 1 209 ? -3.772 -0.142 2.042 1.00 98.50 209 LEU A CA 1
ATOM 1740 C C . LEU A 1 209 ? -4.324 0.976 2.916 1.00 98.50 209 LEU A C 1
ATOM 1742 O O . LEU A 1 209 ? -5.503 0.923 3.255 1.00 98.50 209 LEU A O 1
ATOM 1746 N N . LEU A 1 210 ? -3.532 2.003 3.245 1.00 98.62 210 LEU A N 1
ATOM 1747 C CA . LEU A 1 210 ? -4.016 3.110 4.072 1.00 98.62 210 LEU A CA 1
ATOM 1748 C C . LEU A 1 210 ? -5.151 3.860 3.380 1.00 98.62 210 LEU A C 1
ATOM 1750 O O . LEU A 1 210 ? -6.167 4.140 4.009 1.00 98.62 210 LEU A O 1
ATOM 1754 N N . MET A 1 211 ? -5.016 4.143 2.081 1.00 98.50 211 MET A N 1
ATOM 1755 C CA . MET A 1 211 ? -6.069 4.812 1.320 1.00 98.50 211 MET A CA 1
ATOM 1756 C C . MET A 1 211 ? -7.312 3.927 1.193 1.00 98.50 211 MET A C 1
ATOM 1758 O O . MET A 1 211 ? -8.428 4.405 1.391 1.00 98.50 211 MET A O 1
ATOM 1762 N N . THR A 1 212 ? -7.132 2.631 0.927 1.00 98.62 212 THR A N 1
ATOM 1763 C CA . THR A 1 212 ? -8.252 1.685 0.829 1.00 98.62 212 THR A CA 1
ATOM 1764 C C . THR A 1 212 ? -9.002 1.580 2.160 1.00 98.62 212 THR A C 1
ATOM 1766 O O . THR A 1 212 ? -10.223 1.719 2.188 1.00 98.62 212 THR A O 1
ATOM 1769 N N . VAL A 1 213 ? -8.294 1.408 3.280 1.00 98.44 213 VAL A N 1
ATOM 1770 C CA . VAL A 1 213 ? -8.902 1.358 4.620 1.00 98.44 213 VAL A CA 1
ATOM 1771 C C . VAL A 1 213 ? -9.578 2.683 4.965 1.00 98.44 213 VAL A C 1
ATOM 1773 O O . VAL A 1 213 ? -10.689 2.669 5.489 1.00 98.44 213 VAL A O 1
ATOM 1776 N N . ALA A 1 214 ? -8.974 3.824 4.624 1.00 98.25 214 ALA A N 1
ATOM 1777 C CA . ALA A 1 214 ? -9.564 5.129 4.896 1.00 98.25 214 ALA A CA 1
ATOM 1778 C C . ALA A 1 214 ? -10.910 5.327 4.184 1.00 98.25 214 ALA A C 1
ATOM 1780 O O . ALA A 1 214 ? -11.880 5.754 4.814 1.00 98.25 214 ALA A O 1
ATOM 1781 N N . VAL A 1 215 ? -10.999 4.968 2.898 1.00 98.38 215 VAL A N 1
ATOM 1782 C CA . VAL A 1 215 ? -12.258 5.047 2.137 1.00 98.38 215 VAL A CA 1
ATOM 1783 C C . VAL A 1 215 ? -13.277 4.033 2.654 1.00 98.38 215 VAL A C 1
ATOM 1785 O O . VAL A 1 215 ? -14.455 4.363 2.797 1.00 98.38 215 VAL A O 1
ATOM 1788 N N . PHE A 1 216 ? -12.832 2.817 2.973 1.00 98.31 216 PHE A N 1
ATOM 1789 C CA . PHE A 1 216 ? -13.680 1.759 3.513 1.00 98.31 216 PHE A CA 1
ATOM 1790 C C . PHE A 1 216 ? -14.328 2.167 4.844 1.00 98.31 216 PHE A C 1
ATOM 1792 O O . PHE A 1 216 ? -15.550 2.104 4.985 1.00 98.31 216 PHE A O 1
ATOM 1799 N N . GLU A 1 217 ? -13.529 2.661 5.791 1.00 97.06 217 GLU A N 1
ATOM 1800 C CA . GLU A 1 217 ? -13.995 3.146 7.092 1.00 97.06 217 GLU A CA 1
ATOM 1801 C C . GLU A 1 217 ? -14.901 4.368 6.957 1.00 97.06 217 GLU A C 1
ATOM 1803 O O . GLU A 1 217 ? -15.955 4.425 7.589 1.00 97.06 217 GLU A O 1
ATOM 1808 N N . HIS A 1 218 ? -14.552 5.316 6.082 1.00 96.50 218 HIS A N 1
ATOM 1809 C CA . HIS A 1 218 ? -15.406 6.470 5.810 1.00 96.50 218 HIS A CA 1
ATOM 1810 C C . HIS A 1 218 ? -16.783 6.044 5.280 1.00 96.50 218 HIS A C 1
ATOM 1812 O O . HIS A 1 218 ? -17.814 6.551 5.729 1.00 96.50 218 HIS A O 1
ATOM 1818 N N . TYR A 1 219 ? -16.822 5.074 4.360 1.00 96.75 219 TYR A N 1
ATOM 1819 C CA . TYR A 1 219 ? -18.080 4.542 3.846 1.00 96.75 219 TYR A CA 1
ATOM 1820 C C . TYR A 1 219 ? -18.895 3.868 4.950 1.00 96.75 219 TYR A C 1
ATOM 1822 O O . TYR A 1 219 ? -20.098 4.120 5.044 1.00 96.75 219 TYR A O 1
ATOM 1830 N N . LYS A 1 220 ? -18.261 3.028 5.781 1.00 94.69 220 LYS A N 1
ATOM 1831 C CA . LYS A 1 220 ? -18.938 2.334 6.885 1.00 94.69 220 LYS A CA 1
ATOM 1832 C C . LYS A 1 220 ? -19.550 3.321 7.875 1.00 94.69 220 LYS A C 1
ATOM 1834 O O . LYS A 1 220 ? -20.746 3.248 8.136 1.00 94.69 220 LYS A O 1
ATOM 1839 N N . GLN A 1 221 ? -18.776 4.312 8.316 1.00 92.88 221 GLN A N 1
ATOM 1840 C CA . GLN A 1 221 ? -19.240 5.351 9.239 1.00 92.88 221 GLN A CA 1
ATOM 1841 C C . GLN A 1 221 ? -20.427 6.136 8.672 1.00 92.88 221 GLN A C 1
ATOM 1843 O O . GLN A 1 221 ? -21.430 6.320 9.358 1.00 92.88 221 GLN A O 1
ATOM 1848 N N . LYS A 1 222 ? -20.360 6.539 7.397 1.00 92.81 222 LYS A N 1
ATOM 1849 C CA . LYS A 1 222 ? -21.441 7.283 6.732 1.00 92.81 222 LYS A CA 1
ATOM 1850 C C . LYS A 1 222 ? -22.754 6.493 6.633 1.00 92.81 222 LYS A C 1
ATOM 1852 O O . LYS A 1 222 ? -23.817 7.104 6.586 1.00 92.81 222 LYS A O 1
ATOM 1857 N N . HIS A 1 223 ? -22.688 5.162 6.588 1.00 91.69 223 HIS A N 1
ATOM 1858 C CA . HIS A 1 223 ? -23.854 4.285 6.435 1.00 91.69 223 HIS A CA 1
ATOM 1859 C C . HIS A 1 223 ? -24.208 3.502 7.712 1.00 91.69 223 HIS A C 1
ATOM 1861 O O . HIS A 1 223 ? -25.067 2.625 7.652 1.00 91.69 223 HIS A O 1
ATOM 1867 N N . GLY A 1 224 ? -23.571 3.805 8.851 1.00 87.06 224 GLY A N 1
ATOM 1868 C CA . GLY A 1 224 ? -23.840 3.151 10.137 1.00 87.06 224 GLY A CA 1
ATOM 1869 C C . GLY A 1 224 ? -23.496 1.655 10.175 1.00 87.06 224 GLY A C 1
ATOM 1870 O O . GLY A 1 224 ? -24.227 0.889 10.802 1.00 87.06 224 GLY A O 1
ATOM 1871 N N . LEU A 1 225 ? -22.433 1.244 9.471 1.00 84.38 225 LEU A N 1
ATOM 1872 C CA . LEU A 1 225 ? -21.962 -0.147 9.341 1.00 84.38 225 LEU A CA 1
ATOM 1873 C C . LEU A 1 225 ? -20.761 -0.484 10.233 1.00 84.38 225 LEU A C 1
ATOM 1875 O O . LEU A 1 225 ? -19.937 0.416 10.508 1.00 84.38 225 LEU A O 1
#

pLDDT: mean 95.23, std 3.92, range [69.0, 98.69]

Mean predicted aligned error: 3.25 Å

Radius of gyration: 17.34 Å; Cα contacts (8 Å, |Δi|>4): 280; chains: 1; bounding box: 42×36×46 Å

Solvent-accessible surface area (backbone atoms only — not comparable to full-atom values): 11565 Å² total; per-residue (Å²): 98,70,34,49,53,50,51,54,40,49,64,53,28,49,58,41,58,62,55,18,70,36,87,87,77,37,48,60,79,45,43,67,39,43,53,52,11,32,51,57,42,29,53,55,49,52,54,50,49,45,53,39,40,71,68,60,51,28,49,72,38,68,66,23,38,87,79,55,61,63,87,88,37,43,52,51,61,61,45,39,42,46,27,52,55,51,29,50,52,46,49,35,52,53,40,42,70,80,47,59,69,92,40,86,55,67,66,42,28,50,52,30,40,54,52,14,53,50,32,36,53,55,13,69,76,36,55,87,19,53,58,41,14,55,48,27,37,51,30,11,50,50,32,34,45,42,33,72,73,66,55,57,47,56,44,52,45,49,51,52,34,52,61,59,46,50,56,63,45,52,54,54,46,34,49,35,34,66,63,50,33,47,41,76,45,55,80,29,36,86,74,51,59,60,85,62,26,54,53,62,54,59,48,49,50,51,40,51,50,51,49,24,50,50,45,26,51,52,48,24,62,76,71,77,98